Protein AF-A0A2U1QEH2-F1 (afdb_monomer)

Secondary structure (DSSP, 8-state):
--HHHHHHHTHHHHHHHHHHHHHHHHHH--S---HHHHHHHHHHHHHHHHHHHHHHHHHHHHHHHHHTTT-----------SS---TT-----HHHHHHHHHHHHHH--HHHHHHHHHHHHHHHHHHHHHHHHHHHHHHHHHHHHHHHHHHHHHHHHT---HHHHHHHHHHHHHHHHHHHHHHHHHHHHHHHHHHHHHHHHHHHHHTT-

Foldseek 3Di:
DDVVVVCVVCVVVVVVVVVVVVVVVVVVDPDDDDVVVVVVVVCVVVVVVVCVVVVVVCVVVVCCVVPVVDDDDDDDDPDPPDDDPCPPVPPPDPPVLVVLVVVCVVVVDLVSLVVNLVVLVVLLVVLVVLLVVLVVLLVVLVVVLVVLVVVLVVLVVVDDDVVSVVVNVVSVVVSVVSVVSSVVSVVSSVVSVVSSVVSVVSSVVSVVD

Structure (mmCIF, N/CA/C/O backbone):
data_AF-A0A2U1QEH2-F1
#
_entry.id   AF-A0A2U1QEH2-F1
#
loop_
_atom_site.group_PDB
_atom_site.id
_atom_site.type_symbol
_atom_site.label_atom_id
_atom_site.label_alt_id
_atom_site.label_comp_id
_atom_site.label_asym_id
_atom_site.label_entity_id
_atom_site.label_seq_id
_atom_site.pdbx_PDB_ins_code
_atom_site.Cartn_x
_atom_site.Cartn_y
_atom_site.Cartn_z
_atom_site.occupancy
_atom_site.B_iso_or_equiv
_atom_site.auth_seq_id
_atom_site.auth_comp_id
_atom_site.auth_asym_id
_atom_site.auth_atom_id
_atom_site.pdbx_PDB_model_num
ATOM 1 N N . MET A 1 1 ? -21.417 1.129 -3.746 1.00 39.66 1 MET A N 1
ATOM 2 C CA . MET A 1 1 ? -21.457 2.022 -2.565 1.00 39.66 1 MET A CA 1
ATOM 3 C C . MET A 1 1 ? -22.137 1.286 -1.433 1.00 39.66 1 MET A C 1
ATOM 5 O O . MET A 1 1 ? -23.262 0.828 -1.600 1.00 39.66 1 MET A O 1
ATOM 9 N N . ALA A 1 2 ? -21.403 1.047 -0.354 1.00 37.16 2 ALA A N 1
ATOM 10 C CA . ALA A 1 2 ? -21.765 0.061 0.646 1.00 37.16 2 ALA A CA 1
ATOM 11 C C . ALA A 1 2 ? -22.874 0.582 1.571 1.00 37.16 2 ALA A C 1
ATOM 13 O O . ALA A 1 2 ? -22.781 1.670 2.132 1.00 37.16 2 ALA A O 1
ATOM 14 N N . VAL A 1 3 ? -23.922 -0.221 1.770 1.00 45.28 3 VAL A N 1
ATOM 15 C CA . VAL A 1 3 ? -24.996 0.065 2.739 1.00 45.28 3 VAL A CA 1
ATOM 16 C C . VAL A 1 3 ? -24.432 0.193 4.161 1.00 45.28 3 VAL A C 1
ATOM 18 O O . VAL A 1 3 ? -24.996 0.920 4.970 1.00 45.28 3 VAL A O 1
ATOM 21 N N . SER A 1 4 ? -23.274 -0.414 4.448 1.00 46.69 4 SER A N 1
ATOM 22 C CA . SER A 1 4 ? -22.535 -0.217 5.701 1.00 46.69 4 SER A CA 1
ATOM 23 C C . SER A 1 4 ? -22.134 1.239 5.930 1.00 46.69 4 SER A C 1
ATOM 25 O O . SER A 1 4 ? -22.273 1.710 7.050 1.00 46.69 4 SER A O 1
ATOM 27 N N . ASP A 1 5 ? -21.740 1.985 4.895 1.00 44.19 5 ASP A N 1
ATOM 28 C CA . ASP A 1 5 ? -21.415 3.411 5.045 1.00 44.19 5 ASP A CA 1
ATOM 29 C C . ASP A 1 5 ? -22.669 4.242 5.314 1.00 44.19 5 ASP A C 1
ATOM 31 O O . ASP A 1 5 ? -22.632 5.210 6.069 1.00 44.19 5 ASP A O 1
ATOM 35 N N . MET A 1 6 ? -23.810 3.843 4.750 1.00 48.50 6 MET A N 1
ATOM 36 C CA . MET A 1 6 ? -25.078 4.542 4.949 1.00 48.50 6 MET A CA 1
ATOM 37 C C . MET A 1 6 ? -25.690 4.240 6.325 1.00 48.50 6 MET A C 1
ATOM 39 O O . MET A 1 6 ? -26.224 5.139 6.968 1.00 48.50 6 MET A O 1
ATOM 43 N N . VAL A 1 7 ? -25.558 3.004 6.814 1.00 52.53 7 VAL A N 1
ATOM 44 C CA . VAL A 1 7 ? -26.016 2.582 8.148 1.00 52.53 7 VAL A CA 1
ATOM 45 C C . VAL A 1 7 ? -25.110 3.140 9.247 1.00 52.53 7 VAL A C 1
ATOM 47 O O . VAL A 1 7 ? -25.623 3.617 10.254 1.00 52.53 7 VAL A O 1
ATOM 50 N N . VAL A 1 8 ? -23.786 3.171 9.045 1.00 52.12 8 VAL A N 1
ATOM 51 C CA . VAL A 1 8 ? -22.831 3.753 10.007 1.00 52.12 8 VAL A CA 1
ATOM 52 C C . VAL A 1 8 ? -22.967 5.276 10.066 1.00 52.12 8 VAL A C 1
ATOM 54 O O . VAL A 1 8 ? -23.016 5.844 11.155 1.00 52.12 8 VAL A O 1
ATOM 57 N N . ARG A 1 9 ? -23.129 5.952 8.920 1.00 51.97 9 ARG A N 1
ATOM 58 C CA . ARG A 1 9 ? -23.332 7.412 8.875 1.00 51.97 9 ARG A CA 1
ATOM 59 C C . ARG A 1 9 ? -24.687 7.845 9.444 1.00 51.97 9 ARG A C 1
ATOM 61 O O . ARG A 1 9 ? -24.812 8.969 9.920 1.00 51.97 9 ARG A O 1
ATOM 68 N N . ASN A 1 10 ? -25.685 6.961 9.418 1.00 49.69 10 ASN A N 1
ATOM 69 C CA . ASN A 1 10 ? -27.058 7.250 9.838 1.00 49.69 10 ASN A CA 1
ATOM 70 C C . ASN A 1 10 ? -27.465 6.550 11.148 1.00 49.69 10 ASN A C 1
ATOM 72 O O . ASN A 1 10 ? -28.634 6.586 11.533 1.00 49.69 10 ASN A O 1
ATOM 76 N N . LEU A 1 11 ? -26.508 5.940 11.856 1.00 60.81 11 LEU A N 1
ATOM 77 C CA . LEU A 1 11 ? -26.741 5.226 13.113 1.00 60.81 11 LEU A CA 1
ATOM 78 C C . LEU A 1 11 ? -27.316 6.158 14.189 1.00 60.81 11 LEU A C 1
ATOM 80 O O . LEU A 1 11 ? -28.224 5.782 14.925 1.00 60.81 11 LEU A O 1
ATOM 84 N N . MET A 1 12 ? -26.838 7.407 14.222 1.00 61.31 12 MET A N 1
ATOM 85 C CA . MET A 1 12 ? -27.340 8.437 15.133 1.00 61.31 12 MET A CA 1
ATOM 86 C C . MET A 1 12 ? -28.801 8.804 14.831 1.00 61.31 12 MET A C 1
ATOM 88 O O . MET A 1 12 ? -29.607 8.916 15.748 1.00 61.31 12 MET A O 1
ATOM 92 N N . MET A 1 13 ? -29.176 8.916 13.551 1.00 60.91 13 MET A N 1
ATOM 93 C CA . MET A 1 13 ? -30.563 9.188 13.150 1.00 60.91 13 MET A CA 1
ATOM 94 C C . MET A 1 13 ? -31.484 8.007 13.454 1.00 60.91 13 MET A C 1
ATOM 96 O O . MET A 1 13 ? -32.594 8.218 13.932 1.00 60.91 13 MET A O 1
ATOM 100 N N . LEU A 1 14 ? -31.026 6.770 13.241 1.00 63.22 14 LEU A N 1
ATOM 101 C CA . LEU A 1 14 ? -31.768 5.568 13.631 1.00 63.22 14 LEU A CA 1
ATOM 102 C C . LEU A 1 14 ? -32.017 5.527 15.143 1.00 63.22 14 LEU A C 1
ATOM 104 O O . LEU A 1 14 ? -33.148 5.299 15.567 1.00 63.22 14 LEU A O 1
ATOM 108 N N . TYR A 1 15 ? -31.000 5.829 15.954 1.00 62.69 15 TYR A N 1
ATOM 109 C CA . TYR A 1 15 ? -31.145 5.936 17.408 1.00 62.69 15 TYR A CA 1
ATOM 110 C C . TYR A 1 15 ? -32.149 7.022 17.819 1.00 62.69 15 TYR A C 1
ATOM 112 O O . TYR A 1 15 ? -33.014 6.776 18.659 1.00 62.69 15 TYR A O 1
ATOM 120 N N . LEU A 1 16 ? -32.084 8.207 17.205 1.00 61.84 16 LEU A N 1
ATOM 121 C CA . LEU A 1 16 ? -33.007 9.309 17.496 1.00 61.84 16 LEU A CA 1
ATOM 122 C C . LEU A 1 16 ? -34.453 8.986 17.093 1.00 61.84 16 LEU A C 1
ATOM 124 O O . LEU A 1 16 ? -35.377 9.316 17.835 1.00 61.84 16 LEU A O 1
ATOM 128 N N . VAL A 1 17 ? -34.659 8.300 15.966 1.00 65.81 17 VAL A N 1
ATOM 129 C CA . VAL A 1 17 ? -35.985 7.845 15.515 1.00 65.81 17 VAL A CA 1
ATOM 130 C C . VAL A 1 17 ? -36.562 6.804 16.475 1.00 65.81 17 VAL A C 1
ATOM 132 O O . VAL A 1 17 ? -37.730 6.902 16.842 1.00 65.81 17 VAL A O 1
ATOM 135 N N . ILE A 1 18 ? -35.750 5.858 16.954 1.00 67.44 18 ILE A N 1
ATOM 136 C CA . ILE A 1 18 ? -36.174 4.863 17.950 1.00 67.44 18 ILE A CA 1
ATOM 137 C C . ILE A 1 18 ? -36.589 5.550 19.260 1.00 67.44 18 ILE A C 1
ATOM 139 O O . ILE A 1 18 ? -37.661 5.264 19.792 1.00 67.44 18 ILE A O 1
ATOM 143 N N . ILE A 1 19 ? -35.799 6.511 19.749 1.00 65.25 19 ILE A N 1
ATOM 144 C CA . ILE A 1 19 ? -36.122 7.281 20.963 1.00 65.25 19 ILE A CA 1
ATOM 145 C C . ILE A 1 19 ? -37.400 8.112 20.768 1.00 65.25 19 ILE A C 1
ATOM 147 O O . ILE A 1 19 ? -38.235 8.184 21.672 1.00 65.25 19 ILE A O 1
ATOM 151 N N . ALA A 1 20 ? -37.593 8.710 19.589 1.00 64.38 20 ALA A N 1
ATOM 152 C CA . ALA A 1 20 ? -38.800 9.465 19.262 1.00 64.38 20 ALA A CA 1
ATOM 153 C C . ALA A 1 20 ? -40.045 8.567 19.226 1.00 64.38 20 ALA A C 1
ATOM 155 O O . ALA A 1 20 ? -41.072 8.939 19.788 1.00 64.38 20 ALA A O 1
ATOM 156 N N . ILE A 1 21 ? -39.948 7.366 18.649 1.00 65.31 21 ILE A N 1
ATOM 157 C CA . ILE A 1 21 ? -41.040 6.383 18.626 1.00 65.31 21 ILE A CA 1
ATOM 158 C C . ILE A 1 21 ? -41.385 5.930 20.048 1.00 65.31 21 ILE A C 1
ATOM 160 O O . ILE A 1 21 ? -42.560 5.928 20.401 1.00 65.31 21 ILE A O 1
ATOM 164 N N . ILE A 1 22 ? -40.390 5.637 20.894 1.00 66.81 22 ILE A N 1
ATOM 165 C CA . ILE A 1 22 ? -40.603 5.281 22.310 1.00 66.81 22 ILE A CA 1
ATOM 166 C C . ILE A 1 22 ? -41.330 6.413 23.054 1.00 66.81 22 ILE A C 1
ATOM 168 O O . ILE A 1 22 ? -42.260 6.167 23.823 1.00 66.81 22 ILE A O 1
ATOM 172 N N . LYS A 1 23 ? -40.951 7.668 22.794 1.00 61.00 23 LYS A N 1
ATOM 173 C CA . LYS A 1 23 ? -41.543 8.849 23.435 1.00 61.00 23 LYS A CA 1
ATOM 174 C C . LYS A 1 23 ? -42.967 9.136 22.948 1.00 61.00 23 LYS A C 1
ATOM 176 O O . LYS A 1 23 ? -43.822 9.467 23.762 1.00 61.00 23 LYS A O 1
ATOM 181 N N . ILE A 1 24 ? -43.234 8.973 21.651 1.00 60.94 24 ILE A N 1
ATOM 182 C CA . ILE A 1 24 ? -44.570 9.119 21.047 1.00 60.94 24 ILE A CA 1
ATOM 183 C C . ILE A 1 24 ? -45.495 7.996 21.528 1.00 60.94 24 ILE A C 1
ATOM 185 O O . ILE A 1 24 ? -46.638 8.253 21.896 1.00 60.94 24 ILE A O 1
ATOM 189 N N . TYR A 1 25 ? -44.985 6.769 21.619 1.00 54.75 25 TYR A N 1
ATOM 190 C CA . TYR A 1 25 ? -45.716 5.620 22.148 1.00 54.75 25 TYR A CA 1
ATOM 191 C C . TYR A 1 25 ? -46.089 5.811 23.627 1.00 54.75 25 TYR A C 1
ATOM 193 O O . TYR A 1 25 ? -47.223 5.545 24.024 1.00 54.75 25 TYR A O 1
ATOM 201 N N . GLY A 1 26 ? -45.182 6.381 24.428 1.00 58.50 26 GLY A N 1
ATOM 202 C CA . GLY A 1 26 ? -45.474 6.780 25.808 1.00 58.50 26 GLY A CA 1
ATOM 203 C C . GLY A 1 26 ? -46.510 7.905 25.928 1.00 58.50 26 GLY A C 1
ATOM 204 O O . GLY A 1 26 ? -47.180 8.003 26.951 1.00 58.50 26 GLY A O 1
ATOM 205 N N . HIS A 1 27 ? -46.673 8.729 24.888 1.00 53.69 27 HIS A N 1
ATOM 206 C CA . HIS A 1 27 ? -47.586 9.875 24.887 1.00 53.69 27 HIS A CA 1
ATOM 207 C C . HIS A 1 27 ? -48.990 9.548 24.353 1.00 53.69 27 HIS A C 1
ATOM 209 O O . HIS A 1 27 ? -49.959 10.193 24.747 1.00 53.69 27 HIS A O 1
ATOM 215 N N . ILE A 1 28 ? -49.104 8.563 23.454 1.00 55.12 28 ILE A N 1
ATOM 216 C CA . ILE A 1 28 ? -50.382 8.085 22.896 1.00 55.12 28 ILE A CA 1
ATOM 217 C C . ILE A 1 28 ? -51.104 7.164 23.893 1.00 55.12 28 ILE A C 1
ATOM 219 O O . ILE A 1 28 ? -52.332 7.111 23.918 1.00 55.12 28 ILE A O 1
ATOM 223 N N . THR A 1 29 ? -50.358 6.476 24.761 1.00 51.28 29 THR A N 1
ATOM 224 C CA . THR A 1 29 ? -50.898 5.450 25.664 1.00 51.28 29 THR A CA 1
ATOM 225 C C . THR A 1 29 ? -51.003 5.979 27.101 1.00 51.28 29 THR A C 1
ATOM 227 O O . THR A 1 29 ? -50.276 5.553 27.992 1.00 51.28 29 THR A O 1
ATOM 230 N N . CYS A 1 30 ? -51.903 6.936 27.356 1.00 52.44 30 CYS A N 1
ATOM 231 C CA . CYS A 1 30 ? -52.241 7.415 28.710 1.00 52.44 30 CYS A CA 1
ATOM 232 C C . CYS A 1 30 ? -53.023 6.363 29.536 1.00 52.44 30 CYS A C 1
ATOM 234 O O . CYS A 1 30 ? -54.129 6.629 30.006 1.00 52.44 30 CYS A O 1
ATOM 236 N N . GLN A 1 31 ? -52.477 5.157 29.730 1.00 47.69 31 GLN A N 1
ATOM 237 C CA . GLN A 1 31 ? -53.063 4.139 30.608 1.00 47.69 31 GLN A CA 1
ATOM 238 C C . GLN A 1 31 ? -51.982 3.256 31.247 1.00 47.69 31 GLN A C 1
ATOM 240 O O . GLN A 1 31 ? -50.990 2.899 30.618 1.00 47.69 31 GLN A O 1
ATOM 245 N N . THR A 1 32 ? -52.177 2.950 32.531 1.00 50.78 32 THR A N 1
ATOM 246 C CA . THR A 1 32 ? -51.255 2.261 33.449 1.00 50.78 32 THR A CA 1
ATOM 247 C C . THR A 1 32 ? -50.535 1.060 32.826 1.00 50.78 32 THR A C 1
ATOM 249 O O . THR A 1 32 ? -51.174 0.113 32.369 1.00 50.78 32 THR A O 1
ATOM 252 N N . TYR A 1 33 ? -49.199 1.084 32.867 1.00 52.81 33 TYR A N 1
ATOM 253 C CA . TYR A 1 33 ? -48.322 0.024 32.370 1.00 52.81 33 TYR A CA 1
ATOM 254 C C . TYR A 1 33 ? -48.552 -1.296 33.121 1.00 52.81 33 TYR A C 1
ATOM 256 O O . TYR A 1 33 ? -48.055 -1.499 34.226 1.00 52.81 33 TYR A O 1
ATOM 264 N N . SER A 1 34 ? -49.265 -2.229 32.493 1.00 59.31 34 SER A N 1
ATOM 265 C CA . SER A 1 34 ? -49.117 -3.650 32.804 1.00 59.31 34 SER A CA 1
ATOM 266 C C . SER A 1 34 ? -47.747 -4.086 32.283 1.00 59.31 34 SER A C 1
ATOM 268 O O . SER A 1 34 ? -47.480 -3.953 31.091 1.00 59.31 34 SER A O 1
ATOM 270 N N . GLY A 1 35 ? -46.869 -4.601 33.150 1.00 57.97 35 GLY A N 1
ATOM 271 C CA . GLY A 1 35 ? -45.512 -5.044 32.778 1.00 57.97 35 GLY A CA 1
ATOM 272 C C . GLY A 1 35 ? -45.465 -6.045 31.612 1.00 57.97 35 GLY A C 1
ATOM 273 O O . GLY A 1 35 ? -44.436 -6.194 30.958 1.00 57.97 35 GLY A O 1
ATOM 274 N N . LEU A 1 36 ? -46.602 -6.666 31.291 1.00 54.16 36 LEU A N 1
ATOM 275 C CA . LEU A 1 36 ? -46.775 -7.541 30.140 1.00 54.16 36 LEU A CA 1
ATOM 276 C C . LEU A 1 36 ? -46.639 -6.802 28.796 1.00 54.16 36 LEU A C 1
ATOM 278 O O . LEU A 1 36 ? -46.074 -7.356 27.858 1.00 54.16 36 LEU A O 1
ATOM 282 N N . SER A 1 37 ? -47.109 -5.554 28.679 1.00 55.50 37 SER A N 1
ATOM 283 C CA . SER A 1 37 ? -47.032 -4.806 27.414 1.00 55.50 37 SER A CA 1
ATOM 284 C C . SER A 1 37 ? -45.600 -4.383 27.085 1.00 55.50 37 SER A C 1
ATOM 286 O O . SER A 1 37 ? -45.190 -4.454 25.929 1.00 55.50 37 SER A O 1
ATOM 288 N N . VAL A 1 38 ? -44.815 -4.022 28.104 1.00 63.72 38 VAL A N 1
ATOM 289 C CA . VAL A 1 38 ? -43.390 -3.680 27.968 1.00 63.72 38 VAL A CA 1
ATOM 290 C C . VAL A 1 38 ? -42.577 -4.902 27.544 1.00 63.72 38 VAL A C 1
ATOM 292 O O . VAL A 1 38 ? -41.725 -4.791 26.665 1.00 63.72 38 VAL A O 1
ATOM 295 N N . LEU A 1 39 ? -42.884 -6.073 28.112 1.00 62.25 39 LEU A N 1
ATOM 296 C CA . LEU A 1 39 ? -42.269 -7.339 27.717 1.00 62.25 39 LEU A CA 1
ATOM 297 C C . LEU A 1 39 ? -42.608 -7.708 26.272 1.00 62.25 39 LEU A C 1
ATOM 299 O O . LEU A 1 39 ? -41.714 -8.046 25.506 1.00 62.25 39 LEU A O 1
ATOM 303 N N . ILE A 1 40 ? -43.873 -7.601 25.860 1.00 63.78 40 ILE A N 1
ATOM 304 C CA . ILE A 1 40 ? -44.261 -7.910 24.477 1.00 63.78 40 ILE A CA 1
ATOM 305 C C . ILE A 1 40 ? -43.548 -6.962 23.504 1.00 63.78 40 ILE A C 1
ATOM 307 O O . ILE A 1 40 ? -42.998 -7.419 22.504 1.00 63.78 40 ILE A O 1
ATOM 311 N N . LEU A 1 41 ? -43.473 -5.665 23.816 1.00 65.12 41 LEU A N 1
ATOM 312 C CA . LEU A 1 41 ? -42.821 -4.686 22.946 1.00 65.12 41 LEU A CA 1
ATOM 313 C C . LEU A 1 41 ? -41.306 -4.918 22.828 1.00 65.12 41 LEU A C 1
ATOM 315 O O . LEU A 1 41 ? -40.763 -4.846 21.726 1.00 65.12 41 LEU A O 1
ATOM 319 N N . SER A 1 42 ? -40.624 -5.227 23.937 1.00 66.44 42 SER A N 1
ATOM 320 C CA . SER A 1 42 ? -39.182 -5.505 23.923 1.00 66.44 42 SER A CA 1
ATOM 321 C C . SER A 1 42 ? -38.869 -6.804 23.183 1.00 66.44 42 SER A C 1
ATOM 323 O O . SER A 1 42 ? -37.930 -6.851 22.390 1.00 66.44 42 SER A O 1
ATOM 325 N N . THR A 1 43 ? -39.709 -7.827 23.349 1.00 69.62 43 THR A N 1
ATOM 326 C CA . THR A 1 43 ? -39.559 -9.107 22.647 1.00 69.62 43 THR A CA 1
ATOM 327 C C . THR A 1 43 ? -39.803 -8.948 21.146 1.00 69.62 43 THR A C 1
ATOM 329 O O . THR A 1 43 ? -39.062 -9.508 20.342 1.00 69.62 43 THR A O 1
ATOM 332 N N . VAL A 1 44 ? -40.785 -8.133 20.745 1.00 71.69 44 VAL A N 1
ATOM 333 C CA . VAL A 1 44 ? -41.048 -7.818 19.332 1.00 71.69 44 VAL A CA 1
ATOM 334 C C . VAL A 1 44 ? -39.910 -6.996 18.725 1.00 71.69 44 VAL A C 1
ATOM 336 O O . VAL A 1 44 ? -39.507 -7.272 17.600 1.00 71.69 44 VAL A O 1
ATOM 339 N N . ALA A 1 45 ? -39.341 -6.034 19.458 1.00 73.69 45 ALA A N 1
ATOM 340 C CA . ALA A 1 45 ? -38.215 -5.232 18.980 1.00 73.69 45 ALA A CA 1
ATOM 341 C C . ALA A 1 45 ? -36.946 -6.076 18.772 1.00 73.69 45 ALA A C 1
ATOM 343 O O . ALA A 1 45 ? -36.315 -6.002 17.716 1.00 73.69 45 ALA A O 1
ATOM 344 N N . VAL A 1 46 ? -36.606 -6.927 19.744 1.00 74.56 46 VAL A N 1
ATOM 345 C CA . VAL A 1 46 ? -35.471 -7.858 19.636 1.00 74.56 46 VAL A CA 1
ATOM 346 C C . VAL A 1 46 ? -35.733 -8.900 18.547 1.00 74.56 46 VAL A C 1
ATOM 348 O O . VAL A 1 46 ? -34.846 -9.184 17.745 1.00 74.56 46 VAL A O 1
ATOM 351 N N . GLY A 1 47 ? -36.965 -9.405 18.446 1.00 67.62 47 GLY A N 1
ATOM 352 C CA . GLY A 1 47 ? -37.393 -10.309 17.381 1.00 67.62 47 GLY A CA 1
ATOM 353 C C . GLY A 1 47 ? -37.268 -9.683 15.992 1.00 67.62 47 GLY A C 1
ATOM 354 O O . GLY A 1 47 ? -36.756 -10.325 15.084 1.00 67.62 47 GLY A O 1
ATOM 355 N N . ALA A 1 48 ? -37.649 -8.416 15.822 1.00 66.25 48 ALA A N 1
ATOM 356 C CA . ALA A 1 48 ? -37.504 -7.691 14.561 1.00 66.25 48 ALA A CA 1
ATOM 357 C C . ALA A 1 48 ? -36.032 -7.421 14.208 1.00 66.25 48 ALA A C 1
ATOM 359 O O . ALA A 1 48 ? -35.655 -7.561 13.045 1.00 66.25 48 ALA A O 1
ATOM 360 N N . MET A 1 49 ? -35.183 -7.102 15.194 1.00 73.19 49 MET A N 1
ATOM 361 C CA . MET A 1 49 ? -33.733 -6.991 14.988 1.00 73.19 49 MET A CA 1
ATOM 362 C C . MET A 1 49 ? -33.108 -8.328 14.576 1.00 73.19 49 MET A C 1
ATOM 364 O O . MET A 1 49 ? -32.332 -8.368 13.622 1.00 73.19 49 MET A O 1
ATOM 368 N N . LEU A 1 50 ? -33.476 -9.426 15.242 1.00 68.94 50 LEU A N 1
ATOM 369 C CA . LEU A 1 50 ? -32.999 -10.771 14.914 1.00 68.94 50 LEU A CA 1
ATOM 370 C C . LEU A 1 50 ? -33.506 -11.238 13.549 1.00 68.94 50 LEU A C 1
ATOM 372 O O . LEU A 1 50 ? -32.730 -11.788 12.776 1.00 68.94 50 LEU A O 1
ATOM 376 N N . LEU A 1 51 ? -34.771 -10.982 13.209 1.00 64.12 51 LEU A N 1
ATOM 377 C CA . LEU A 1 51 ? -35.327 -11.291 11.891 1.00 64.12 51 LEU A CA 1
ATOM 378 C C . LEU A 1 51 ? -34.681 -10.446 10.798 1.00 64.12 51 LEU A C 1
ATOM 380 O O . LEU A 1 51 ? -34.376 -10.982 9.740 1.00 64.12 51 LEU A O 1
ATOM 384 N N . GLY A 1 52 ? -34.412 -9.162 11.041 1.00 66.06 52 GLY A N 1
ATOM 385 C CA . GLY A 1 52 ? -33.656 -8.318 10.116 1.00 66.06 52 GLY A CA 1
ATOM 386 C C . GLY A 1 52 ? -32.241 -8.851 9.888 1.00 66.06 52 GLY A C 1
ATOM 387 O O . GLY A 1 52 ? -31.810 -8.982 8.744 1.00 66.06 52 GLY A O 1
ATOM 388 N N . ALA A 1 53 ? -31.552 -9.246 10.962 1.00 64.75 53 ALA A N 1
ATOM 389 C CA . ALA A 1 53 ? -30.216 -9.830 10.899 1.00 64.75 53 ALA A CA 1
ATOM 390 C C . ALA A 1 53 ? -30.199 -11.204 10.206 1.00 64.75 53 ALA A C 1
ATOM 392 O O . ALA A 1 53 ? -29.324 -11.454 9.384 1.00 64.75 53 ALA A O 1
ATOM 393 N N . LEU A 1 54 ? -31.177 -12.075 10.476 1.00 58.75 54 LEU A N 1
ATOM 394 C CA . LEU A 1 54 ? -31.294 -13.401 9.859 1.00 58.75 54 LEU A CA 1
ATOM 395 C C . LEU A 1 54 ? -31.741 -13.317 8.402 1.00 58.75 54 LEU A C 1
ATOM 397 O O . LEU A 1 54 ? -31.181 -14.008 7.560 1.00 58.75 54 LEU A O 1
ATOM 401 N N . THR A 1 55 ? -32.695 -12.445 8.074 1.00 63.38 55 THR A N 1
ATOM 402 C CA . THR A 1 55 ? -33.100 -12.195 6.681 1.00 63.38 55 THR A CA 1
ATOM 403 C C . THR A 1 55 ? -31.921 -11.635 5.891 1.00 63.38 55 THR A C 1
ATOM 405 O O . THR A 1 55 ? -31.737 -11.989 4.733 1.00 63.38 55 THR A O 1
ATOM 408 N N . TRP A 1 56 ? -31.065 -10.828 6.522 1.00 54.16 56 TRP A N 1
ATOM 409 C CA . TRP A 1 56 ? -29.820 -10.335 5.937 1.00 54.16 56 TRP A CA 1
ATOM 410 C C . TRP A 1 56 ? -28.732 -11.416 5.811 1.00 54.16 56 TRP A C 1
ATOM 412 O O . TRP A 1 56 ? -28.095 -11.498 4.762 1.00 54.16 56 TRP A O 1
ATOM 422 N N . ASP A 1 57 ? -28.537 -12.280 6.814 1.00 52.81 57 ASP A N 1
ATOM 423 C CA . ASP A 1 57 ? -27.549 -13.374 6.764 1.00 52.81 57 ASP A CA 1
ATOM 424 C C . ASP A 1 57 ? -27.958 -14.469 5.763 1.00 52.81 57 ASP A C 1
ATOM 426 O O . ASP A 1 57 ? -27.126 -14.974 5.006 1.00 52.81 57 ASP A O 1
ATOM 430 N N . VAL A 1 58 ? -29.258 -14.771 5.676 1.00 55.38 58 VAL A N 1
ATOM 431 C CA . VAL A 1 58 ? -29.844 -15.683 4.682 1.00 55.38 58 VAL A CA 1
ATOM 432 C C . VAL A 1 58 ? -29.885 -15.040 3.297 1.00 55.38 58 VAL A C 1
ATOM 434 O O . VAL A 1 58 ? -29.612 -15.732 2.326 1.00 55.38 58 VAL A O 1
ATOM 437 N N . SER A 1 59 ? -30.137 -13.733 3.171 1.00 48.97 59 SER A N 1
ATOM 438 C CA . SER A 1 59 ? -30.032 -13.021 1.886 1.00 48.97 59 SER A CA 1
ATOM 439 C C . SER A 1 59 ? -28.585 -12.988 1.385 1.00 48.97 59 SER A C 1
ATOM 441 O O . SER A 1 59 ? -28.335 -13.226 0.208 1.00 48.97 59 SER A O 1
ATOM 443 N N . ARG A 1 60 ? -27.599 -12.829 2.280 1.00 50.19 60 ARG A N 1
ATOM 444 C CA . ARG A 1 60 ? -26.167 -12.902 1.951 1.00 50.19 60 ARG A CA 1
ATOM 445 C C . ARG A 1 60 ? -25.732 -14.311 1.546 1.00 50.19 60 ARG A C 1
ATOM 447 O O . ARG A 1 60 ? -24.987 -14.448 0.575 1.00 50.19 60 ARG A O 1
ATOM 454 N N . LYS A 1 61 ? -26.193 -15.351 2.251 1.00 45.41 61 LYS A N 1
ATOM 455 C CA . LYS A 1 61 ? -25.900 -16.758 1.923 1.00 45.41 61 LYS A CA 1
ATOM 456 C C . LYS A 1 61 ? -26.646 -17.219 0.665 1.00 45.41 61 LYS A C 1
ATOM 458 O O . LYS A 1 61 ? -26.024 -17.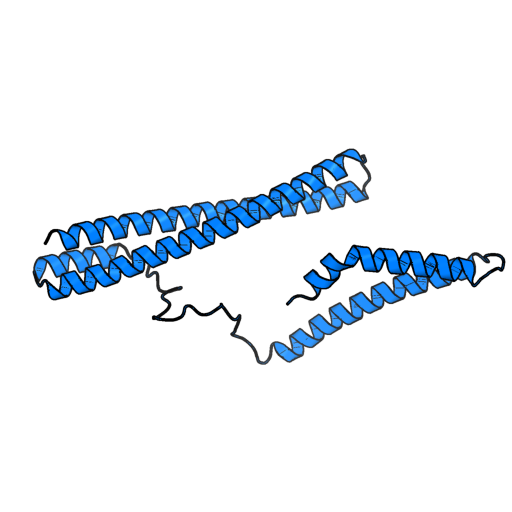748 -0.244 1.00 45.41 61 LYS A O 1
ATOM 463 N N . GLY A 1 62 ? -27.931 -16.905 0.527 1.00 47.50 62 GLY A N 1
ATOM 464 C CA . GLY A 1 62 ? -28.736 -17.158 -0.674 1.00 47.50 62 GLY A CA 1
ATOM 465 C C . GLY A 1 62 ? -28.194 -16.454 -1.919 1.00 47.50 62 GLY A C 1
ATOM 466 O O . GLY A 1 62 ? -28.087 -17.075 -2.974 1.00 47.50 62 GLY A O 1
ATOM 467 N N . ALA A 1 63 ? -27.745 -15.202 -1.780 1.00 42.88 63 ALA A N 1
ATOM 468 C CA . ALA A 1 63 ? -27.058 -14.493 -2.852 1.00 42.88 63 ALA A CA 1
ATOM 469 C C . ALA A 1 63 ? -25.729 -15.167 -3.212 1.00 42.88 63 ALA A C 1
ATOM 471 O O . ALA A 1 63 ? -25.439 -15.281 -4.391 1.00 42.88 63 ALA A O 1
ATOM 472 N N . THR A 1 64 ? -24.960 -15.705 -2.256 1.00 43.25 64 THR A N 1
ATOM 473 C CA . THR A 1 64 ? -23.691 -16.390 -2.574 1.00 43.25 64 THR A CA 1
ATOM 474 C C . THR A 1 64 ? -23.861 -17.758 -3.229 1.00 43.25 64 THR A C 1
ATOM 476 O O . THR A 1 64 ? -22.970 -18.151 -3.973 1.00 43.25 64 THR A O 1
ATOM 479 N N . TYR A 1 65 ? -24.965 -18.482 -3.027 1.00 41.50 65 TYR A N 1
ATOM 480 C CA . TYR A 1 65 ? -25.197 -19.740 -3.758 1.00 41.50 65 TYR A CA 1
ATOM 481 C C . TYR A 1 65 ? -25.722 -19.507 -5.179 1.00 41.50 65 TYR A C 1
ATOM 483 O O . TYR A 1 65 ? -25.448 -20.313 -6.063 1.00 41.50 65 TYR A O 1
ATOM 491 N N . VAL A 1 66 ? -26.434 -18.401 -5.412 1.00 41.91 66 VAL A N 1
ATOM 492 C CA . VAL A 1 66 ? -26.980 -18.065 -6.736 1.00 41.91 66 VAL A CA 1
ATOM 493 C C . VAL A 1 66 ? -25.988 -17.248 -7.582 1.00 41.91 66 VAL A C 1
ATOM 495 O O . VAL A 1 66 ? -25.991 -17.398 -8.799 1.00 41.91 66 VAL A O 1
ATOM 498 N N . THR A 1 67 ? -25.073 -16.466 -6.986 1.00 41.25 67 THR A N 1
ATOM 499 C CA . THR A 1 67 ? -24.071 -15.680 -7.744 1.00 41.25 67 THR A CA 1
ATOM 500 C C . THR A 1 67 ? -22.672 -16.300 -7.828 1.00 41.25 67 THR A C 1
ATOM 502 O O . THR A 1 67 ? -21.926 -15.954 -8.742 1.00 41.25 67 THR A O 1
ATOM 505 N N . ARG A 1 68 ? -22.305 -17.294 -6.995 1.00 36.72 68 ARG A N 1
ATOM 506 C CA . ARG A 1 68 ? -21.040 -18.057 -7.184 1.00 36.72 68 ARG A CA 1
ATOM 507 C C . ARG A 1 68 ? -21.060 -19.008 -8.386 1.00 36.72 68 ARG A C 1
ATOM 509 O O . ARG A 1 68 ? -20.104 -19.753 -8.579 1.00 36.72 68 ARG A O 1
ATOM 516 N N . GLY A 1 69 ? -22.128 -18.994 -9.181 1.00 36.59 69 GLY A N 1
ATOM 517 C CA . GLY A 1 69 ? -22.170 -19.663 -10.475 1.00 36.59 69 GLY A CA 1
ATOM 518 C C . GLY A 1 69 ? -21.619 -18.835 -11.640 1.00 36.59 69 GLY A C 1
ATOM 519 O O . GLY A 1 69 ? -21.331 -19.440 -12.668 1.00 36.59 69 GLY A O 1
ATOM 520 N N . SER A 1 70 ? -21.470 -17.502 -11.526 1.00 41.78 70 SER A N 1
ATOM 521 C CA . SER A 1 70 ? -21.300 -16.694 -12.750 1.00 41.78 70 SER A CA 1
ATOM 522 C C . SER A 1 70 ? -20.449 -15.421 -12.740 1.00 41.78 70 SER A C 1
ATOM 524 O O . SER A 1 70 ? -20.212 -14.935 -13.840 1.00 41.78 70 SER A O 1
ATOM 526 N N . GLU A 1 71 ? -19.941 -14.878 -11.632 1.00 38.53 71 GLU A N 1
ATOM 527 C CA . GLU A 1 71 ? -19.180 -13.609 -11.699 1.00 38.53 71 GLU A CA 1
ATOM 528 C C . GLU A 1 71 ? -17.896 -13.651 -10.862 1.00 38.53 71 GLU A C 1
ATOM 530 O O . GLU A 1 71 ? -17.827 -13.168 -9.732 1.00 38.53 71 GLU A O 1
ATOM 535 N N . ASP A 1 72 ? -16.875 -14.266 -11.458 1.00 43.41 72 ASP A N 1
ATOM 536 C CA . ASP A 1 72 ? -15.482 -13.856 -11.281 1.00 43.41 72 ASP A CA 1
ATOM 537 C C . ASP A 1 72 ? -15.218 -12.676 -12.242 1.00 43.41 72 ASP A C 1
ATOM 539 O O . ASP A 1 72 ? -15.812 -12.616 -13.319 1.00 43.41 72 ASP A O 1
ATOM 543 N N . ASP A 1 73 ? -14.343 -11.752 -11.847 1.00 48.09 73 ASP A N 1
ATOM 544 C CA . ASP A 1 73 ? -13.927 -10.539 -12.574 1.00 48.09 73 ASP A CA 1
ATOM 545 C C . ASP A 1 73 ? -14.946 -9.394 -12.765 1.00 48.09 73 ASP A C 1
ATOM 547 O O . ASP A 1 73 ? -15.704 -9.342 -13.734 1.00 48.09 73 ASP A O 1
ATOM 551 N N . LYS A 1 74 ? -14.817 -8.362 -11.913 1.00 42.53 74 LYS A N 1
ATOM 552 C CA . LYS A 1 74 ? -14.551 -6.948 -12.288 1.00 42.53 74 LYS A CA 1
ATOM 553 C C . LYS A 1 74 ? -14.831 -6.018 -11.106 1.00 42.53 74 LYS A C 1
ATOM 555 O O . LYS A 1 74 ? -15.938 -5.521 -10.923 1.00 42.53 74 LYS A O 1
ATOM 560 N N . VAL A 1 75 ? -13.790 -5.724 -10.329 1.00 46.78 75 VAL A N 1
ATOM 561 C CA . VAL A 1 75 ? -13.763 -4.497 -9.524 1.00 46.78 75 VAL A CA 1
ATOM 562 C C . VAL A 1 75 ? -13.224 -3.399 -10.432 1.00 46.78 75 VAL A C 1
ATOM 564 O O . VAL A 1 75 ? -12.066 -3.428 -10.844 1.00 46.78 75 VAL A O 1
ATOM 567 N N . GLU A 1 76 ? -14.109 -2.474 -10.793 1.00 40.94 76 GLU A N 1
ATOM 568 C CA . GLU A 1 76 ? -13.813 -1.263 -11.548 1.00 40.94 76 GLU A CA 1
ATOM 569 C C . GLU A 1 76 ? -12.746 -0.432 -10.826 1.00 40.94 76 GLU A C 1
ATOM 571 O O . GLU A 1 76 ? -13.013 0.265 -9.849 1.00 40.94 76 GLU A O 1
ATOM 576 N N . HIS A 1 77 ? -11.515 -0.524 -11.325 1.00 41.47 77 HIS A N 1
ATOM 577 C CA . HIS A 1 77 ? -10.457 0.432 -11.051 1.00 41.47 77 HIS A CA 1
ATOM 578 C C . HIS A 1 77 ? -10.625 1.593 -12.032 1.00 41.47 77 HIS A C 1
ATOM 580 O O . HIS A 1 77 ? -10.594 1.398 -13.251 1.00 41.47 77 HIS A O 1
ATOM 586 N N . GLU A 1 78 ? -10.818 2.797 -11.500 1.00 39.75 78 GLU A N 1
ATOM 587 C CA . GLU A 1 78 ? -10.914 4.029 -12.273 1.00 39.75 78 GLU A CA 1
ATOM 588 C C . GLU A 1 78 ? -9.690 4.187 -13.193 1.00 39.75 78 GLU A C 1
ATOM 590 O O . GLU A 1 78 ? -8.547 4.378 -12.784 1.00 39.75 78 GLU A O 1
ATOM 595 N N . MET A 1 79 ? -10.002 4.014 -14.470 1.00 37.97 79 MET A N 1
ATOM 596 C CA . MET A 1 79 ? -9.276 4.238 -15.711 1.00 37.97 79 MET A CA 1
ATOM 597 C C . MET A 1 79 ? -8.005 5.103 -15.623 1.00 37.97 79 MET A C 1
ATOM 599 O O . MET A 1 79 ? -8.046 6.332 -15.719 1.00 37.97 79 MET A O 1
ATOM 603 N N . CYS A 1 80 ? -6.844 4.443 -15.679 1.00 45.09 80 CYS A N 1
ATOM 604 C CA . CYS A 1 80 ? -5.649 5.020 -16.292 1.00 45.09 80 CYS A CA 1
ATOM 605 C C . CYS A 1 80 ? -5.941 5.291 -17.781 1.00 45.09 80 CYS A C 1
ATOM 607 O O . CYS A 1 80 ? -5.835 4.408 -18.634 1.00 45.09 80 CYS A O 1
ATOM 609 N N . ARG A 1 81 ? -6.343 6.522 -18.110 1.00 35.59 81 ARG A N 1
ATOM 610 C CA . ARG A 1 81 ? -6.470 6.986 -19.495 1.00 35.59 81 ARG A CA 1
ATOM 611 C C . ARG A 1 81 ? -5.083 7.105 -20.133 1.00 35.59 81 ARG A C 1
ATOM 613 O O . ARG A 1 81 ? -4.413 8.119 -19.982 1.00 35.59 81 ARG A O 1
ATOM 620 N N . GLY A 1 82 ? -4.711 6.090 -20.909 1.00 36.84 82 GLY A N 1
ATOM 621 C CA . GLY A 1 82 ? -3.722 6.218 -21.982 1.00 36.84 82 GLY A CA 1
ATOM 622 C C . GLY A 1 82 ? -2.410 5.475 -21.750 1.00 36.84 82 GLY A C 1
ATOM 623 O O . GLY A 1 82 ? -1.405 6.074 -21.388 1.00 36.84 82 GLY A O 1
ATOM 624 N N . GLY A 1 83 ? -2.408 4.180 -22.068 1.00 36.47 83 GLY A N 1
ATOM 625 C CA . GLY A 1 83 ? -1.197 3.372 -22.216 1.00 36.47 83 GLY A CA 1
ATOM 626 C C . GLY A 1 83 ? -1.210 2.137 -21.325 1.00 36.47 83 GLY A C 1
ATOM 627 O O . GLY A 1 83 ? -1.515 2.237 -20.145 1.00 36.47 83 GLY A O 1
ATOM 628 N N . ILE A 1 84 ? -0.900 0.989 -21.940 1.00 42.84 84 ILE A N 1
ATOM 629 C CA . ILE A 1 84 ? -0.744 -0.357 -21.361 1.00 42.84 84 ILE A CA 1
ATOM 630 C C . ILE A 1 84 ? -0.422 -0.270 -19.860 1.00 42.84 84 ILE A C 1
ATOM 632 O O . ILE A 1 84 ? 0.667 0.161 -19.486 1.00 42.84 84 ILE A O 1
ATOM 636 N N . CYS A 1 85 ? -1.378 -0.617 -19.000 1.00 45.66 85 CYS A N 1
ATOM 637 C CA . CYS A 1 85 ? -1.182 -0.606 -17.557 1.00 45.66 85 CYS A CA 1
ATOM 638 C C . CYS A 1 85 ? -0.330 -1.822 -17.167 1.00 45.66 85 CYS A C 1
ATOM 640 O O . CYS A 1 85 ? -0.817 -2.947 -17.121 1.00 45.66 85 CYS A O 1
ATOM 642 N N . TRP A 1 86 ? 0.957 -1.602 -16.890 1.00 49.66 86 TRP A N 1
ATOM 643 C CA . TRP A 1 86 ? 1.891 -2.636 -16.418 1.00 49.66 86 TRP A CA 1
ATOM 644 C C . TRP A 1 86 ? 1.756 -2.898 -14.901 1.00 49.66 86 TRP A C 1
ATOM 646 O O . TRP A 1 86 ? 2.710 -3.358 -14.275 1.00 49.66 86 TRP A O 1
ATOM 656 N N . HIS A 1 87 ? 0.588 -2.629 -14.294 1.00 39.94 87 HIS A N 1
ATOM 657 C CA . HIS A 1 87 ? 0.280 -3.038 -12.917 1.00 39.94 87 HIS A CA 1
ATOM 658 C C . HIS A 1 87 ? 0.154 -4.569 -12.894 1.00 39.94 87 HIS A C 1
ATOM 660 O O . HIS A 1 87 ? -0.905 -5.123 -13.164 1.00 39.94 87 HIS A O 1
ATOM 666 N N . GLY A 1 88 ? 1.273 -5.259 -12.671 1.00 41.72 88 GLY A N 1
ATOM 667 C CA . GLY A 1 88 ? 1.338 -6.726 -12.640 1.00 41.72 88 GLY A CA 1
ATOM 668 C C . GLY A 1 88 ? 2.482 -7.342 -13.445 1.00 41.72 88 GLY A C 1
ATOM 669 O O . GLY A 1 88 ? 2.788 -8.514 -13.253 1.00 41.72 88 GLY A O 1
ATOM 670 N N . VAL A 1 89 ? 3.179 -6.564 -14.281 1.00 42.12 89 VAL A N 1
ATOM 671 C CA . VAL A 1 89 ? 4.334 -7.044 -15.066 1.00 42.12 89 VAL A CA 1
ATOM 672 C C . VAL A 1 89 ? 5.639 -6.458 -14.511 1.00 42.12 89 VAL A C 1
ATOM 674 O O . VAL A 1 89 ? 6.556 -6.091 -15.236 1.00 42.12 89 VAL A O 1
ATOM 677 N N . ALA A 1 90 ? 5.758 -6.373 -13.186 1.00 40.88 90 ALA A N 1
ATOM 678 C CA . ALA A 1 90 ? 7.060 -6.213 -12.546 1.00 40.88 90 ALA A CA 1
ATOM 679 C C . ALA A 1 90 ? 7.743 -7.589 -12.538 1.00 40.88 90 ALA A C 1
ATOM 681 O O . ALA A 1 90 ? 7.751 -8.299 -11.528 1.00 40.88 90 ALA A O 1
ATOM 682 N N . VAL A 1 91 ? 8.259 -8.007 -13.699 1.00 41.41 91 VAL A N 1
ATOM 683 C CA . VAL A 1 91 ? 9.058 -9.229 -13.810 1.00 41.41 91 VAL A CA 1
ATOM 684 C C . VAL A 1 91 ? 10.284 -9.057 -12.921 1.00 41.41 91 VAL A C 1
ATOM 686 O O . VAL A 1 91 ? 11.170 -8.239 -13.151 1.00 41.41 91 VAL A O 1
ATOM 689 N N . LYS A 1 92 ? 10.304 -9.848 -11.854 1.00 45.72 92 LYS A N 1
ATOM 690 C CA . LYS A 1 92 ? 11.398 -9.971 -10.904 1.00 45.72 92 LYS A CA 1
ATOM 691 C C . LYS A 1 92 ? 12.579 -10.675 -11.576 1.00 45.72 92 LYS A C 1
ATOM 693 O O . LYS A 1 92 ? 12.792 -11.859 -11.346 1.00 45.72 92 LYS A O 1
ATOM 698 N N . SER A 1 93 ? 13.392 -9.957 -12.343 1.00 50.62 93 SER A N 1
ATOM 699 C CA . SER A 1 93 ? 14.786 -10.369 -12.527 1.00 50.62 93 SER A CA 1
ATOM 700 C C . SER A 1 93 ? 15.691 -9.204 -12.907 1.00 50.62 93 SER A C 1
ATOM 702 O O . SER A 1 93 ? 15.990 -8.974 -14.071 1.00 50.62 93 SER A O 1
ATOM 704 N N . SER A 1 94 ? 16.277 -8.568 -11.893 1.00 53.59 94 SER A N 1
ATOM 705 C CA . SER A 1 94 ? 17.473 -7.720 -12.031 1.00 53.59 94 SER A CA 1
ATOM 706 C C . SER A 1 94 ? 18.588 -8.387 -12.863 1.00 53.59 94 SER A C 1
ATOM 708 O O . SER A 1 94 ? 19.364 -7.715 -13.538 1.00 53.59 94 SER A O 1
ATOM 710 N N . VAL A 1 95 ? 18.636 -9.725 -12.882 1.00 53.50 95 VAL A N 1
ATOM 711 C CA . VAL A 1 95 ? 19.575 -10.524 -13.685 1.00 53.50 95 VAL A CA 1
ATOM 712 C C . VAL A 1 95 ? 19.303 -10.433 -15.193 1.00 53.50 95 VAL A C 1
ATOM 714 O O . VAL A 1 95 ? 20.259 -10.402 -15.965 1.00 53.50 95 VAL A O 1
ATOM 717 N N . SER A 1 96 ? 18.044 -10.378 -15.645 1.00 61.28 96 SER A N 1
ATOM 718 C CA . SER A 1 96 ? 17.744 -10.243 -17.082 1.00 61.28 96 SER A CA 1
ATOM 719 C C . SER A 1 96 ? 18.037 -8.830 -17.585 1.00 61.28 96 SER A C 1
ATOM 721 O O . SER A 1 96 ? 18.495 -8.658 -18.707 1.00 61.28 96 SER A O 1
ATOM 723 N N . GLU A 1 97 ? 17.863 -7.823 -16.735 1.00 68.31 97 GLU A N 1
ATOM 724 C CA . GLU A 1 97 ? 18.069 -6.412 -17.077 1.00 68.31 97 GLU A CA 1
ATOM 725 C C . GLU A 1 97 ? 19.548 -6.056 -17.243 1.00 68.31 97 GLU A C 1
ATOM 727 O O . GLU A 1 97 ? 19.926 -5.376 -18.197 1.00 68.31 97 GLU A O 1
ATOM 732 N N . LEU A 1 98 ? 20.404 -6.568 -16.350 1.00 70.75 98 LEU A N 1
ATOM 733 C CA . LEU A 1 98 ? 21.857 -6.427 -16.474 1.00 70.75 98 LEU A CA 1
ATOM 734 C C . LEU A 1 98 ? 22.384 -7.124 -17.735 1.00 70.75 98 LEU A C 1
ATOM 736 O O . LEU A 1 98 ? 23.317 -6.629 -18.364 1.00 70.75 98 LEU A O 1
ATOM 740 N N . ARG A 1 99 ? 21.760 -8.237 -18.141 1.00 74.44 99 ARG A N 1
ATOM 741 C CA . ARG A 1 99 ? 22.076 -8.913 -19.407 1.00 74.44 99 ARG A CA 1
ATOM 742 C C . ARG A 1 99 ? 21.652 -8.079 -20.614 1.00 74.44 99 ARG A C 1
ATOM 744 O O . ARG A 1 99 ? 22.434 -7.963 -21.548 1.00 74.44 99 ARG A O 1
ATOM 751 N N . CYS A 1 100 ? 20.473 -7.457 -20.585 1.00 74.19 100 CYS A N 1
ATOM 752 C CA . CYS A 1 100 ? 20.034 -6.549 -21.650 1.00 74.19 100 CYS A CA 1
ATOM 753 C C . CYS A 1 100 ? 20.983 -5.354 -21.819 1.00 74.19 100 CYS A C 1
ATOM 755 O O . CYS A 1 100 ? 21.302 -4.997 -22.948 1.00 74.19 100 CYS A O 1
ATOM 757 N N . LEU A 1 101 ? 21.477 -4.780 -20.717 1.00 75.88 101 LEU A N 1
ATOM 758 C CA . LEU A 1 101 ? 22.495 -3.723 -20.748 1.00 75.88 101 LEU A CA 1
ATOM 759 C C . LEU A 1 101 ? 23.817 -4.200 -21.349 1.00 75.88 101 LEU A C 1
ATOM 761 O O . LEU A 1 101 ? 24.366 -3.513 -22.198 1.00 75.88 101 LEU A O 1
ATOM 765 N N . ALA A 1 102 ? 24.312 -5.370 -20.938 1.00 80.25 102 ALA A N 1
ATOM 766 C CA . ALA A 1 102 ? 25.556 -5.922 -21.474 1.00 80.25 102 ALA A CA 1
ATOM 767 C C . ALA A 1 102 ? 25.459 -6.215 -22.980 1.00 80.25 102 ALA A C 1
ATOM 769 O O . ALA A 1 102 ? 26.415 -5.996 -23.714 1.00 80.25 102 ALA A O 1
ATOM 770 N N . ILE A 1 103 ? 24.299 -6.683 -23.449 1.00 76.50 103 ILE A N 1
ATOM 771 C CA . ILE A 1 103 ? 24.047 -6.908 -24.876 1.00 76.50 103 ILE A CA 1
ATOM 772 C C . ILE A 1 103 ? 23.956 -5.573 -25.625 1.00 76.50 103 ILE A C 1
ATOM 774 O O . ILE A 1 103 ? 24.515 -5.453 -26.708 1.00 76.50 103 ILE A O 1
ATOM 778 N N . ALA A 1 104 ? 23.291 -4.562 -25.060 1.00 77.25 104 ALA A N 1
ATOM 779 C CA . ALA A 1 104 ? 23.220 -3.240 -25.681 1.00 77.25 104 ALA A CA 1
ATOM 780 C C . ALA A 1 104 ? 24.605 -2.590 -25.820 1.00 77.25 104 ALA A C 1
ATOM 782 O O . ALA A 1 104 ? 24.915 -2.079 -26.891 1.00 77.25 104 ALA A O 1
ATOM 783 N N . ASP A 1 105 ? 25.445 -2.698 -24.787 1.00 79.06 105 ASP A N 1
ATOM 784 C CA . ASP A 1 105 ? 26.835 -2.222 -24.789 1.00 79.06 105 ASP A CA 1
ATOM 785 C C . ASP A 1 105 ? 27.690 -2.952 -25.843 1.00 79.06 105 ASP A C 1
ATOM 787 O O . ASP A 1 105 ? 28.469 -2.331 -26.559 1.00 79.06 105 ASP A O 1
ATOM 791 N N . GLN A 1 106 ? 27.482 -4.265 -26.018 1.00 80.56 106 GLN A N 1
ATOM 792 C CA . GLN A 1 106 ? 28.143 -5.046 -27.074 1.00 80.56 106 GLN A CA 1
ATOM 793 C C . GLN A 1 106 ? 27.682 -4.674 -28.489 1.00 80.56 106 GLN A C 1
ATOM 795 O O . GLN A 1 106 ? 28.479 -4.739 -29.423 1.00 80.56 106 GLN A O 1
ATOM 800 N N . ILE A 1 107 ? 26.403 -4.334 -28.670 1.00 82.56 107 ILE A N 1
ATOM 801 C CA . ILE A 1 107 ? 25.856 -3.948 -29.978 1.00 82.56 107 ILE A CA 1
ATOM 802 C C . ILE A 1 107 ? 26.279 -2.515 -30.338 1.00 82.56 107 ILE A C 1
ATOM 804 O O . ILE A 1 107 ? 26.556 -2.244 -31.505 1.00 82.56 107 ILE A O 1
ATOM 808 N N . GLY A 1 108 ? 26.304 -1.596 -29.366 1.00 77.75 108 GLY A N 1
ATOM 809 C CA . GLY A 1 108 ? 26.631 -0.182 -29.583 1.00 77.75 108 GLY A CA 1
ATOM 810 C C . GLY A 1 108 ? 25.614 0.579 -30.450 1.00 77.75 108 GLY A C 1
ATOM 811 O O . GLY A 1 108 ? 25.939 1.625 -31.011 1.00 77.75 108 GLY A O 1
ATOM 812 N N . ASP A 1 109 ? 24.389 0.059 -30.611 1.00 84.25 109 ASP A N 1
ATOM 813 C CA . ASP A 1 109 ? 23.333 0.709 -31.397 1.00 84.25 109 ASP A CA 1
ATOM 814 C C . ASP A 1 109 ? 22.499 1.651 -30.519 1.00 84.25 109 ASP A C 1
ATOM 816 O O . ASP A 1 109 ? 21.689 1.234 -29.683 1.00 84.25 109 ASP A O 1
ATOM 820 N N . ARG A 1 110 ? 22.616 2.948 -30.810 1.00 83.19 110 ARG A N 1
ATOM 821 C CA . ARG A 1 110 ? 21.871 4.037 -30.167 1.00 83.19 110 ARG A CA 1
ATOM 822 C C . ARG A 1 110 ? 20.349 3.848 -30.193 1.00 83.19 110 ARG A C 1
ATOM 824 O O . ARG A 1 110 ? 19.631 4.399 -29.355 1.00 83.19 110 ARG A O 1
ATOM 831 N N . ARG A 1 111 ? 19.802 3.111 -31.166 1.00 84.06 111 ARG A N 1
ATOM 832 C CA . ARG A 1 111 ? 18.364 2.796 -31.219 1.00 84.06 111 ARG A CA 1
ATOM 833 C C . ARG A 1 111 ? 17.964 1.845 -30.095 1.00 84.06 111 ARG A C 1
ATOM 835 O O . ARG A 1 111 ? 16.906 2.044 -29.501 1.00 84.06 111 ARG A O 1
ATOM 842 N N . VAL A 1 112 ? 18.801 0.855 -29.788 1.00 83.50 112 VAL A N 1
ATOM 843 C CA . VAL A 1 112 ? 18.568 -0.116 -28.709 1.00 83.50 112 VAL A CA 1
ATOM 844 C C . VAL A 1 112 ? 18.650 0.580 -27.353 1.00 83.50 112 VAL A C 1
ATOM 846 O O . VAL A 1 112 ? 17.765 0.396 -26.519 1.00 83.50 112 VAL A O 1
ATOM 849 N N . GLU A 1 113 ? 19.636 1.455 -27.162 1.00 83.19 113 GLU A N 1
ATOM 850 C CA . GLU A 1 113 ? 19.782 2.250 -25.936 1.00 83.19 113 GLU A CA 1
ATOM 851 C C . GLU A 1 113 ? 18.565 3.138 -25.670 1.00 83.19 113 GLU A C 1
ATOM 853 O O . GLU A 1 113 ? 18.056 3.158 -24.551 1.00 83.19 113 GLU A O 1
ATOM 858 N N . LYS A 1 114 ? 18.031 3.807 -26.702 1.00 85.88 114 LYS A N 1
ATOM 859 C CA . LYS A 1 114 ? 16.798 4.603 -26.585 1.00 85.88 114 LYS A CA 1
ATOM 860 C C . LYS A 1 114 ? 15.590 3.757 -26.195 1.00 85.88 114 LYS A C 1
ATOM 862 O O . LYS A 1 114 ? 14.781 4.188 -25.376 1.00 85.88 114 LYS A O 1
ATOM 867 N N . VAL A 1 115 ? 15.446 2.565 -26.776 1.00 86.25 115 VAL A N 1
ATOM 868 C CA . VAL A 1 115 ? 14.353 1.648 -26.417 1.00 86.25 115 VAL A CA 1
ATOM 869 C C . VAL A 1 115 ? 14.489 1.217 -24.956 1.00 86.25 115 VAL A C 1
ATOM 871 O O . VAL A 1 115 ? 13.513 1.299 -24.210 1.00 86.25 115 VAL A O 1
ATOM 874 N N . LEU A 1 116 ? 15.693 0.836 -24.521 1.00 86.00 116 LEU A N 1
ATOM 875 C CA . LEU A 1 116 ? 15.963 0.472 -23.129 1.00 86.00 116 LEU A CA 1
ATOM 876 C C . LEU A 1 116 ? 15.730 1.640 -22.168 1.00 86.00 116 LEU A C 1
ATOM 878 O O . LEU A 1 116 ? 15.146 1.446 -21.105 1.00 86.00 116 LEU A O 1
ATOM 882 N N . GLU A 1 117 ? 16.123 2.858 -22.543 1.00 86.25 117 GLU A N 1
ATOM 883 C CA . GLU A 1 117 ? 15.880 4.052 -21.739 1.00 86.25 117 GLU A CA 1
ATOM 884 C C . GLU A 1 117 ? 14.380 4.261 -21.504 1.00 86.25 117 GLU A C 1
ATOM 886 O O . GLU A 1 117 ? 13.961 4.492 -20.367 1.00 86.25 117 GLU A O 1
ATOM 891 N N . VAL A 1 118 ? 13.562 4.145 -22.556 1.00 86.38 118 VAL A N 1
ATOM 892 C CA . VAL A 1 118 ? 12.103 4.293 -22.459 1.00 86.38 118 VAL A CA 1
ATOM 893 C C . VAL A 1 118 ? 11.493 3.192 -21.590 1.00 86.38 118 VAL A C 1
ATOM 895 O O . VAL A 1 118 ? 10.648 3.491 -20.746 1.00 86.38 118 VAL A O 1
ATOM 898 N N . VAL A 1 119 ? 11.926 1.939 -21.754 1.00 87.12 119 VAL A N 1
ATOM 899 C CA . VAL A 1 119 ? 11.437 0.805 -20.951 1.00 87.12 119 VAL A CA 1
ATOM 900 C C . VAL A 1 119 ? 11.775 1.001 -19.472 1.00 87.12 119 VAL A C 1
ATOM 902 O O . VAL A 1 119 ? 10.874 1.012 -18.635 1.00 87.12 119 VAL A O 1
ATOM 905 N N . PHE A 1 120 ? 13.042 1.254 -19.139 1.00 87.19 120 PHE A N 1
ATOM 906 C CA . PHE A 1 120 ? 13.459 1.430 -17.746 1.00 87.19 120 PHE A CA 1
ATOM 907 C C . PHE A 1 120 ? 12.903 2.706 -17.109 1.00 87.19 120 PHE A C 1
ATOM 909 O O . PHE A 1 120 ? 12.650 2.725 -15.904 1.00 87.19 120 PHE A O 1
ATOM 916 N N . SER A 1 121 ? 12.678 3.766 -17.892 1.00 85.19 121 SER A N 1
ATOM 917 C CA . SER A 1 121 ? 12.004 4.972 -17.399 1.00 85.19 121 SER A CA 1
ATOM 918 C C . SER A 1 121 ? 10.556 4.677 -17.014 1.00 85.19 121 SER A C 1
ATOM 920 O O . SER A 1 121 ? 10.126 5.081 -15.937 1.00 85.19 121 SER A O 1
ATOM 922 N N . ARG A 1 122 ? 9.834 3.903 -17.833 1.00 85.62 122 ARG A N 1
ATOM 923 C CA . ARG A 1 122 ? 8.464 3.473 -17.520 1.00 85.62 122 ARG A CA 1
ATOM 924 C C . ARG A 1 122 ? 8.402 2.583 -16.283 1.00 85.62 122 ARG A C 1
ATOM 926 O O . ARG A 1 122 ? 7.549 2.797 -15.432 1.00 85.62 122 ARG A O 1
ATOM 933 N N . GLU A 1 123 ? 9.315 1.626 -16.150 1.00 84.25 123 GLU A N 1
ATOM 934 C CA . GLU A 1 123 ? 9.379 0.767 -14.961 1.00 84.25 123 GLU A CA 1
ATOM 935 C C . GLU A 1 123 ? 9.707 1.562 -13.692 1.00 84.25 123 GLU A C 1
ATOM 937 O O . GLU A 1 123 ? 9.097 1.338 -12.649 1.00 84.25 123 GLU A O 1
ATOM 942 N N . LYS A 1 124 ? 10.631 2.529 -13.773 1.00 87.44 124 LYS A N 1
ATOM 943 C CA . LYS A 1 124 ? 10.906 3.465 -12.673 1.00 87.44 124 LYS A CA 1
ATOM 944 C C . LYS A 1 124 ? 9.635 4.199 -12.250 1.00 87.44 124 LYS A C 1
ATOM 946 O O . LYS A 1 124 ? 9.366 4.298 -11.058 1.00 87.44 124 LYS A O 1
ATOM 951 N N . ASP A 1 125 ? 8.885 4.734 -13.209 1.00 84.12 125 ASP A N 1
ATOM 952 C CA . ASP A 1 125 ? 7.661 5.480 -12.921 1.00 84.12 125 ASP A CA 1
ATOM 953 C C . ASP A 1 125 ? 6.574 4.576 -12.322 1.00 84.12 125 ASP A C 1
ATOM 955 O O . ASP A 1 125 ? 5.903 4.998 -11.384 1.00 84.12 125 ASP A O 1
ATOM 959 N N . ALA A 1 126 ? 6.467 3.321 -12.770 1.00 83.81 126 ALA A N 1
ATOM 960 C CA . ALA A 1 126 ? 5.583 2.327 -12.160 1.00 83.81 126 ALA A CA 1
ATOM 961 C C . ALA A 1 126 ? 5.943 2.070 -10.686 1.00 83.81 126 ALA A C 1
ATOM 963 O O . ALA A 1 126 ? 5.071 2.144 -9.827 1.00 83.81 126 ALA A O 1
ATOM 964 N N . TYR A 1 127 ? 7.226 1.879 -10.360 1.00 83.69 127 TYR A N 1
ATOM 965 C CA . TYR A 1 127 ? 7.650 1.710 -8.964 1.00 83.69 127 TYR A CA 1
ATOM 966 C C . TYR A 1 127 ? 7.375 2.944 -8.092 1.00 83.69 127 TYR A C 1
ATOM 968 O O . TYR A 1 127 ? 7.048 2.798 -6.917 1.00 83.69 127 TYR A O 1
ATOM 976 N N . LEU A 1 128 ? 7.473 4.155 -8.648 1.00 84.25 128 LEU A N 1
ATOM 977 C CA . LEU A 1 128 ? 7.111 5.386 -7.933 1.00 84.25 128 LEU A CA 1
ATOM 978 C C . LEU A 1 128 ? 5.592 5.522 -7.742 1.00 84.25 128 LEU A C 1
ATOM 980 O O . LEU A 1 128 ? 5.143 6.096 -6.752 1.00 84.25 128 LEU A O 1
ATOM 984 N N . CYS A 1 129 ? 4.784 5.027 -8.683 1.00 85.75 129 CYS A N 1
ATOM 985 C CA . CYS A 1 129 ? 3.338 4.916 -8.498 1.00 85.75 129 CYS A CA 1
ATOM 986 C C . CYS A 1 129 ? 3.004 3.946 -7.361 1.00 85.75 129 CYS A C 1
ATOM 988 O O . CYS A 1 129 ? 2.320 4.360 -6.429 1.00 85.75 129 CYS A O 1
ATOM 990 N N . ASP A 1 130 ? 3.568 2.735 -7.387 1.00 82.50 130 ASP A N 1
ATOM 991 C CA . ASP A 1 130 ? 3.399 1.734 -6.328 1.00 82.50 130 ASP A CA 1
ATOM 992 C C . ASP A 1 130 ? 3.793 2.300 -4.951 1.00 82.50 130 ASP A C 1
ATOM 994 O O . 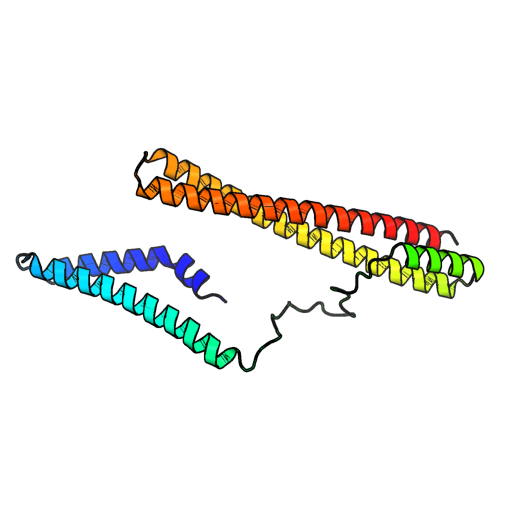ASP A 1 130 ? 3.051 2.177 -3.981 1.00 82.50 130 ASP A O 1
ATOM 998 N N . GLU A 1 131 ? 4.955 2.962 -4.849 1.00 85.94 131 GLU A N 1
ATOM 999 C CA . GLU A 1 131 ? 5.422 3.587 -3.603 1.00 85.94 131 GLU A CA 1
ATOM 1000 C C . GLU A 1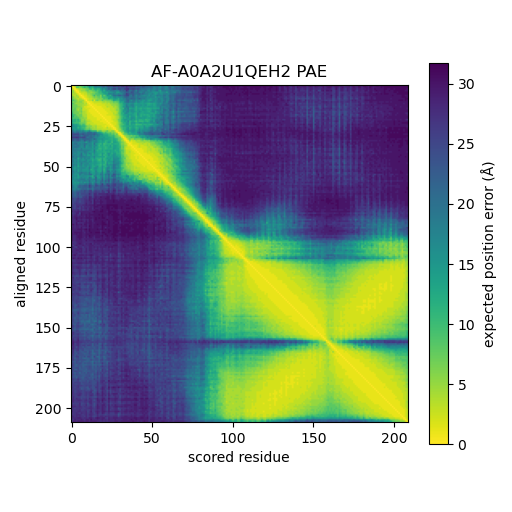 131 ? 4.419 4.614 -3.061 1.00 85.94 131 GLU A C 1
ATOM 1002 O O . GLU A 1 131 ? 4.130 4.618 -1.862 1.00 85.94 131 GLU A O 1
ATOM 1007 N N . ARG A 1 132 ? 3.859 5.465 -3.931 1.00 85.62 132 ARG A N 1
ATOM 1008 C CA . ARG A 1 132 ? 2.845 6.454 -3.537 1.00 85.62 132 ARG A CA 1
ATOM 1009 C C . ARG A 1 132 ? 1.567 5.795 -3.038 1.00 85.62 132 ARG A C 1
ATOM 1011 O O . ARG A 1 132 ? 1.030 6.248 -2.032 1.00 85.62 132 ARG A O 1
ATOM 1018 N N . GLU A 1 133 ? 1.112 4.732 -3.693 1.00 85.00 133 GLU A N 1
ATOM 1019 C CA . GLU A 1 133 ? -0.084 3.999 -3.277 1.00 85.00 133 GLU A CA 1
ATOM 1020 C C . GLU A 1 133 ? 0.118 3.329 -1.912 1.00 85.00 133 GLU A C 1
ATOM 1022 O O . GLU A 1 133 ? -0.713 3.480 -1.014 1.00 85.00 133 GLU A O 1
ATOM 1027 N N . TYR A 1 134 ? 1.263 2.671 -1.699 1.00 85.38 134 TYR A N 1
ATOM 1028 C CA . TYR A 1 134 ? 1.594 2.104 -0.391 1.00 85.38 134 TYR A CA 1
ATOM 1029 C C . TYR A 1 134 ? 1.660 3.183 0.694 1.00 85.38 134 TYR A C 1
ATOM 1031 O O . TYR A 1 134 ? 1.133 2.980 1.786 1.00 85.38 134 TYR A O 1
ATOM 1039 N N . ASN A 1 135 ? 2.259 4.340 0.402 1.00 88.62 135 ASN A N 1
ATOM 1040 C CA . ASN A 1 135 ? 2.333 5.449 1.352 1.00 88.62 135 ASN A CA 1
ATOM 1041 C C . ASN A 1 135 ? 0.949 6.030 1.669 1.00 88.62 135 ASN A C 1
ATOM 1043 O O . ASN A 1 135 ? 0.665 6.299 2.832 1.00 88.62 135 ASN A O 1
ATOM 1047 N N . GLN A 1 136 ? 0.058 6.151 0.682 1.00 91.75 136 GLN A N 1
ATOM 1048 C CA . GLN A 1 136 ? -1.326 6.567 0.919 1.00 91.75 136 GLN A CA 1
ATOM 1049 C C . GLN A 1 136 ? -2.052 5.592 1.856 1.00 91.75 136 GLN A C 1
ATOM 1051 O O . GLN A 1 136 ? -2.675 6.020 2.827 1.00 91.75 136 GLN A O 1
ATOM 1056 N N . ARG A 1 137 ? -1.919 4.280 1.623 1.00 82.75 137 ARG A N 1
ATOM 1057 C CA . ARG A 1 137 ? -2.491 3.250 2.506 1.00 82.75 137 ARG A CA 1
ATOM 1058 C C . ARG A 1 137 ? -1.907 3.288 3.920 1.00 82.75 137 ARG A C 1
ATOM 1060 O O . ARG A 1 137 ? -2.638 3.079 4.883 1.00 82.75 137 ARG A O 1
ATOM 1067 N N . ILE A 1 138 ? -0.615 3.586 4.065 1.00 89.12 138 ILE A N 1
ATOM 1068 C CA . ILE A 1 138 ? 0.024 3.776 5.377 1.00 89.12 138 ILE A CA 1
ATOM 1069 C C . ILE A 1 138 ? -0.615 4.951 6.128 1.00 89.12 138 ILE A C 1
ATOM 1071 O O . ILE A 1 138 ? -0.904 4.815 7.315 1.00 89.12 138 ILE A O 1
ATOM 1075 N N . GLU A 1 139 ? -0.870 6.081 5.464 1.00 90.56 139 GLU A N 1
ATOM 1076 C CA . GLU A 1 139 ? -1.535 7.227 6.101 1.00 90.56 139 GLU A CA 1
ATOM 1077 C C . GLU A 1 139 ? -2.987 6.907 6.495 1.00 90.56 139 GLU A C 1
ATOM 1079 O O . GLU A 1 139 ? -3.409 7.241 7.603 1.00 90.56 139 GLU A O 1
ATOM 1084 N N . GLU A 1 140 ? -3.734 6.177 5.656 1.00 89.88 140 GLU A N 1
ATOM 1085 C CA . GLU A 1 140 ? -5.073 5.676 6.010 1.00 89.88 140 GLU A CA 1
ATOM 1086 C C . GLU A 1 140 ? -5.039 4.796 7.273 1.00 89.88 140 GLU A C 1
ATOM 1088 O O . GLU A 1 140 ? -5.892 4.934 8.154 1.00 89.88 140 GLU A O 1
ATOM 1093 N N . LEU A 1 141 ? -4.048 3.902 7.387 1.00 87.38 141 LEU A N 1
ATOM 1094 C CA . LEU A 1 141 ? -3.879 3.042 8.561 1.00 87.38 141 LEU A CA 1
ATOM 1095 C C . LEU A 1 141 ? -3.506 3.830 9.815 1.00 87.38 141 LEU A C 1
ATOM 1097 O O . LEU A 1 141 ?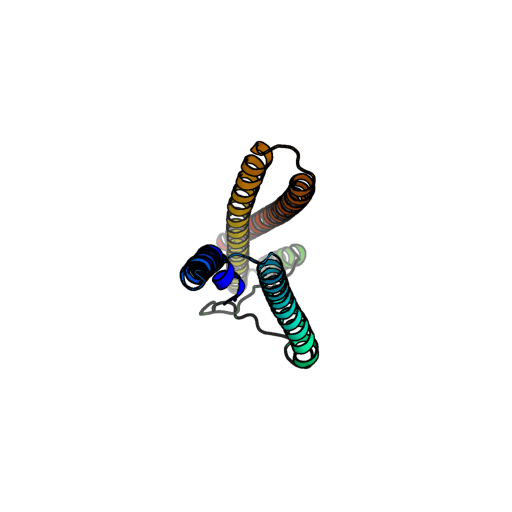 -4.051 3.537 10.877 1.00 87.38 141 LEU A O 1
ATOM 1101 N N . LYS A 1 142 ? -2.641 4.846 9.713 1.00 91.69 142 LYS A N 1
ATOM 1102 C CA . LYS A 1 142 ? -2.291 5.706 10.855 1.00 91.69 142 LYS A CA 1
ATOM 1103 C C . LYS A 1 142 ? -3.525 6.364 11.458 1.00 91.69 142 LYS A C 1
ATOM 1105 O O . LYS A 1 142 ? -3.749 6.228 12.657 1.00 91.69 142 LYS A O 1
ATOM 1110 N N . VAL A 1 143 ? -4.367 6.983 10.628 1.00 92.38 143 VAL A N 1
ATOM 1111 C CA . VAL A 1 143 ? -5.617 7.615 11.087 1.00 92.38 143 VAL A CA 1
ATOM 1112 C C . VAL A 1 143 ? -6.535 6.584 11.751 1.00 92.38 143 VAL A C 1
ATOM 1114 O O . VAL A 1 143 ? -7.131 6.845 12.797 1.00 92.38 143 VAL A O 1
ATOM 1117 N N . ARG A 1 144 ? -6.631 5.379 11.177 1.00 88.38 144 ARG A N 1
ATOM 1118 C CA . ARG A 1 144 ? -7.458 4.287 11.712 1.00 88.38 144 ARG A CA 1
ATOM 1119 C C . ARG A 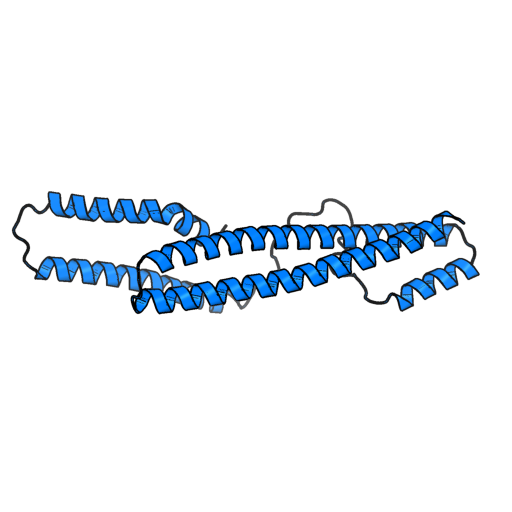1 144 ? -6.956 3.777 13.068 1.00 88.38 144 ARG A C 1
ATOM 1121 O O . ARG A 1 144 ? -7.766 3.487 13.949 1.00 88.38 144 ARG A O 1
ATOM 1128 N N . ILE A 1 145 ? -5.638 3.665 13.236 1.00 88.75 145 ILE A N 1
ATOM 1129 C CA . ILE A 1 145 ? -4.984 3.282 14.494 1.00 88.75 145 ILE A CA 1
ATOM 1130 C C . ILE A 1 145 ? -5.204 4.372 15.542 1.00 88.75 145 ILE A C 1
ATOM 1132 O O . ILE A 1 145 ? -5.686 4.068 16.627 1.00 88.75 145 ILE A O 1
ATOM 1136 N N . GLU A 1 146 ? -4.948 5.639 15.211 1.00 90.19 146 GLU A N 1
ATOM 1137 C CA . GLU A 1 146 ? -5.174 6.776 16.114 1.00 90.19 146 GLU A CA 1
ATOM 1138 C C . GLU A 1 146 ? -6.626 6.839 16.601 1.00 90.19 146 GLU A C 1
ATOM 1140 O O . GLU A 1 146 ? -6.882 7.018 17.795 1.00 90.19 146 GLU A O 1
ATOM 1145 N N . HIS A 1 147 ? -7.583 6.618 15.697 1.00 84.62 147 HIS A N 1
ATOM 1146 C CA . HIS A 1 147 ? -8.998 6.576 16.041 1.00 84.62 147 HIS A CA 1
ATOM 1147 C C . HIS A 1 147 ? -9.329 5.434 17.016 1.00 84.62 147 HIS A C 1
ATOM 1149 O O . HIS A 1 147 ? -9.943 5.677 18.060 1.00 84.62 147 HIS A O 1
ATOM 1155 N N . ARG A 1 148 ? -8.891 4.197 16.727 1.00 85.31 148 ARG A N 1
ATOM 1156 C CA . ARG A 1 148 ? -9.108 3.048 17.628 1.00 85.31 148 ARG A CA 1
ATOM 1157 C C . ARG A 1 148 ? -8.414 3.236 18.973 1.00 85.31 148 ARG A C 1
ATOM 1159 O O . ARG A 1 148 ? -9.009 2.937 20.005 1.00 85.31 148 ARG A O 1
ATOM 1166 N N . HIS A 1 149 ? -7.207 3.791 18.978 1.00 88.75 149 HIS A N 1
ATOM 1167 C CA . HIS A 1 149 ? -6.469 4.102 20.195 1.00 88.75 149 HIS A CA 1
ATOM 1168 C C . HIS A 1 149 ? -7.205 5.137 21.063 1.00 88.75 149 HIS A C 1
ATOM 1170 O O . HIS A 1 149 ? -7.261 5.008 22.289 1.00 88.75 149 HIS A O 1
ATOM 1176 N N . GLY A 1 150 ? -7.827 6.141 20.433 1.00 88.25 150 GLY A N 1
ATOM 1177 C CA . GLY A 1 150 ? -8.701 7.104 21.102 1.00 88.25 150 GLY A CA 1
ATOM 1178 C C . GLY A 1 150 ? -9.901 6.435 21.775 1.00 88.25 150 GLY A C 1
ATOM 1179 O O . GLY A 1 150 ? -10.137 6.657 22.962 1.00 88.25 150 GLY A O 1
ATOM 1180 N N . ILE A 1 151 ? -10.606 5.554 21.055 1.00 86.50 151 ILE A N 1
ATOM 1181 C CA . ILE A 1 151 ? -11.735 4.780 21.600 1.00 86.50 151 ILE A CA 1
ATOM 1182 C C . ILE A 1 151 ? -11.280 3.921 22.782 1.00 86.50 151 ILE A C 1
ATOM 1184 O O . ILE A 1 151 ? -11.897 3.960 23.845 1.00 86.50 151 ILE A O 1
ATOM 1188 N N . TYR A 1 152 ? -10.170 3.194 22.628 1.00 85.44 152 TYR A N 1
ATOM 1189 C CA . TYR A 1 152 ? -9.599 2.359 23.682 1.00 85.44 152 TYR A CA 1
ATOM 1190 C C . TYR A 1 152 ? -9.338 3.168 24.957 1.00 85.44 152 TYR A C 1
ATOM 1192 O O . TYR A 1 152 ? -9.680 2.743 26.062 1.00 85.44 152 TYR A O 1
ATOM 1200 N N . LYS A 1 153 ? -8.762 4.367 24.810 1.00 88.31 153 LYS A N 1
ATOM 1201 C CA . LYS A 1 153 ? -8.460 5.256 25.933 1.00 88.31 153 LYS A CA 1
ATOM 1202 C C . LYS A 1 153 ? -9.722 5.746 26.640 1.00 88.31 153 LYS A C 1
ATOM 1204 O O . LYS A 1 153 ? -9.712 5.813 27.867 1.00 88.31 153 LYS A O 1
ATOM 1209 N N . GLU A 1 154 ? -10.780 6.084 25.905 1.00 86.75 154 GLU A N 1
ATOM 1210 C CA . GLU A 1 154 ? -12.050 6.512 26.502 1.00 86.75 154 GLU A CA 1
ATOM 1211 C C . GLU A 1 154 ? -12.772 5.354 27.196 1.00 86.75 154 GLU A C 1
ATOM 1213 O O . GLU A 1 154 ? -13.172 5.499 28.351 1.00 86.75 154 GLU A O 1
ATOM 1218 N N . LEU A 1 155 ? -12.866 4.183 26.560 1.00 82.44 155 LEU A N 1
ATOM 1219 C CA . LEU A 1 155 ? -13.480 2.995 27.163 1.00 82.44 155 LEU A CA 1
ATOM 1220 C C . LEU A 1 155 ? -12.773 2.596 28.461 1.00 82.44 155 LEU A C 1
ATOM 1222 O O . LEU A 1 155 ? -13.424 2.364 29.476 1.00 82.44 155 LEU A O 1
ATOM 1226 N N . LYS A 1 156 ? -11.437 2.646 28.483 1.00 84.19 156 LYS A N 1
ATOM 1227 C CA . LYS A 1 156 ? -10.642 2.328 29.676 1.00 84.19 156 LYS A CA 1
ATOM 1228 C C . LYS A 1 156 ? -10.936 3.237 30.881 1.00 84.19 156 LYS A C 1
ATOM 1230 O O . LYS A 1 156 ? -10.704 2.827 32.017 1.00 84.19 156 LYS A O 1
ATOM 1235 N N . LYS A 1 157 ? -11.439 4.462 30.675 1.00 87.06 157 LYS A N 1
ATOM 1236 C CA . LYS A 1 157 ? -11.811 5.366 31.782 1.00 87.06 157 LYS A CA 1
ATOM 1237 C C . LYS A 1 157 ? -13.061 4.911 32.535 1.00 87.06 157 LYS A C 1
ATOM 1239 O O . LYS A 1 157 ? -13.233 5.315 33.680 1.00 87.06 157 LYS A O 1
ATOM 1244 N N . HIS A 1 158 ? -13.920 4.107 31.912 1.00 77.81 158 HIS A N 1
ATOM 1245 C CA . HIS A 1 158 ? -15.243 3.772 32.442 1.00 77.81 158 HIS A CA 1
ATOM 1246 C C . HIS A 1 158 ? -15.241 2.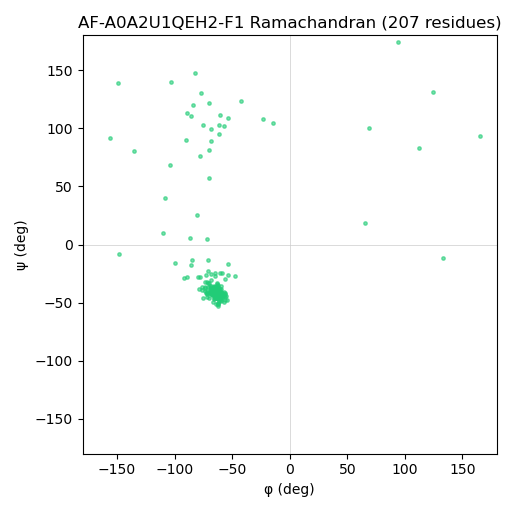565 33.407 1.00 77.81 158 HIS A C 1
ATOM 1248 O O . HIS A 1 158 ? -16.299 2.183 33.896 1.00 77.81 158 HIS A O 1
ATOM 1254 N N . GLY A 1 159 ? -14.066 2.028 33.764 1.00 67.50 159 GLY A N 1
ATOM 1255 C CA . GLY A 1 159 ? -13.911 0.953 34.754 1.00 67.50 159 GLY A CA 1
ATOM 1256 C C . GLY A 1 159 ? -13.881 -0.458 34.153 1.00 67.50 159 GLY A C 1
ATOM 1257 O O . GLY A 1 159 ? -14.026 -0.634 32.947 1.00 67.50 159 GLY A O 1
ATOM 1258 N N . ILE A 1 160 ? -13.627 -1.458 35.005 1.00 62.53 160 ILE A N 1
ATOM 1259 C CA . ILE A 1 160 ? -13.497 -2.876 34.629 1.00 62.53 160 ILE A CA 1
ATOM 1260 C C . ILE A 1 160 ? -14.888 -3.516 34.719 1.00 62.53 160 ILE A C 1
ATOM 1262 O O . ILE A 1 160 ? -15.301 -3.968 35.786 1.00 62.53 160 ILE A O 1
ATOM 1266 N N . ASP A 1 161 ? -15.628 -3.485 33.614 1.00 69.31 161 ASP A N 1
ATOM 1267 C CA . ASP A 1 161 ? -16.823 -4.308 33.405 1.00 69.31 161 ASP A CA 1
ATOM 1268 C C . ASP A 1 161 ? -16.444 -5.466 32.475 1.00 69.31 161 ASP A C 1
ATOM 1270 O O . ASP A 1 161 ? -15.721 -5.259 31.497 1.00 69.31 161 ASP A O 1
ATOM 1274 N N . SER A 1 162 ? -16.946 -6.673 32.745 1.00 71.94 162 SER A N 1
ATOM 1275 C CA . SER A 1 162 ? -16.656 -7.860 31.929 1.00 71.94 162 SER A CA 1
ATOM 1276 C C . SER A 1 162 ? -17.006 -7.682 30.446 1.00 71.94 162 SER A C 1
ATOM 1278 O O . SER A 1 162 ? -16.348 -8.267 29.591 1.00 71.94 162 SER A O 1
ATOM 1280 N N . VAL A 1 163 ? -18.008 -6.853 30.130 1.00 72.69 163 VAL A N 1
ATOM 1281 C CA . VAL A 1 163 ? -18.401 -6.534 28.750 1.00 72.69 163 VAL A CA 1
ATOM 1282 C C . VAL A 1 163 ? -17.378 -5.606 28.086 1.00 72.69 163 VAL A C 1
ATOM 1284 O O . VAL A 1 163 ? -17.068 -5.758 26.902 1.00 72.69 163 VAL A O 1
ATOM 1287 N N . PHE A 1 164 ? -16.810 -4.653 28.834 1.00 76.62 164 PHE A N 1
ATOM 1288 C CA . PHE A 1 164 ? -15.749 -3.792 28.312 1.00 76.62 164 PHE A CA 1
ATOM 1289 C C . PHE A 1 164 ? -14.441 -4.555 28.129 1.00 76.62 164 PHE A C 1
ATOM 1291 O O . PHE A 1 164 ? -13.736 -4.274 27.167 1.00 76.62 164 PHE A O 1
ATOM 1298 N N . ASP A 1 165 ? -14.134 -5.537 28.975 1.00 81.69 165 ASP A N 1
ATOM 1299 C CA . ASP A 1 165 ? -12.925 -6.352 28.822 1.00 81.69 165 ASP A CA 1
ATOM 1300 C C . ASP A 1 165 ? -12.916 -7.131 27.497 1.00 81.69 165 ASP A C 1
ATOM 1302 O O . ASP A 1 165 ? -11.903 -7.129 26.788 1.00 81.69 165 ASP A O 1
ATOM 1306 N N . GLU A 1 166 ? -14.048 -7.727 27.109 1.00 83.38 166 GLU A N 1
ATOM 1307 C CA . GLU A 1 166 ? -14.192 -8.397 25.811 1.00 83.38 166 GLU A CA 1
ATOM 1308 C C . GLU A 1 166 ? -14.012 -7.399 24.654 1.00 83.38 166 GLU A C 1
ATOM 1310 O O . GLU A 1 166 ? -13.141 -7.590 23.801 1.00 83.38 166 GLU A O 1
ATOM 1315 N N . CYS A 1 167 ? -14.724 -6.269 24.682 1.00 81.06 167 CYS A N 1
ATOM 1316 C CA . CYS A 1 167 ? -14.627 -5.224 23.657 1.00 81.06 167 CYS A CA 1
ATOM 1317 C C . CYS A 1 167 ? -13.208 -4.629 23.532 1.00 81.06 167 CYS A C 1
ATOM 1319 O O . CYS A 1 167 ? -12.699 -4.420 22.428 1.00 81.06 167 CYS A O 1
ATOM 1321 N N . LEU A 1 168 ? -12.529 -4.386 24.656 1.00 84.88 168 LEU A N 1
ATOM 1322 C CA . LEU A 1 168 ? -11.152 -3.891 24.686 1.00 84.88 168 LEU A CA 1
ATOM 1323 C C . LEU A 1 168 ? -10.180 -4.917 24.093 1.00 84.88 168 LEU A C 1
ATOM 1325 O O . LEU A 1 168 ? -9.217 -4.526 23.426 1.00 84.88 168 LEU A O 1
ATOM 1329 N N . SER A 1 169 ? -10.421 -6.213 24.316 1.00 87.38 169 SER A N 1
ATOM 1330 C CA . SER A 1 169 ? -9.606 -7.286 23.744 1.00 87.38 169 SER A CA 1
ATOM 1331 C C . SER A 1 169 ? -9.740 -7.357 22.218 1.00 87.38 169 SER A C 1
ATOM 1333 O O . SER A 1 169 ? -8.721 -7.407 21.523 1.00 87.38 169 SER A O 1
ATOM 1335 N N . GLU A 1 170 ? -10.962 -7.248 21.690 1.00 87.38 170 GLU A N 1
ATOM 1336 C CA . GLU A 1 170 ? -11.228 -7.210 20.248 1.00 87.38 170 GLU A CA 1
ATOM 1337 C C . GLU A 1 170 ? -10.625 -5.965 19.597 1.00 87.38 170 GLU A C 1
ATOM 1339 O O . GLU A 1 170 ? -9.961 -6.052 18.561 1.00 87.38 170 GLU A O 1
ATOM 1344 N N . LEU A 1 171 ? -10.791 -4.801 20.230 1.00 87.31 171 LEU A N 1
ATOM 1345 C CA . LEU A 1 171 ? -10.259 -3.537 19.730 1.00 87.31 171 LEU A CA 1
ATOM 1346 C C . LEU A 1 171 ? -8.727 -3.565 19.644 1.00 87.31 171 LEU A C 1
ATOM 1348 O O . LEU A 1 171 ? -8.151 -3.114 18.653 1.00 87.31 171 LEU A O 1
ATOM 1352 N N . LYS A 1 172 ? -8.070 -4.151 20.650 1.00 89.00 172 LYS A N 1
ATOM 1353 C CA . LYS A 1 172 ? -6.614 -4.328 20.686 1.00 89.00 172 LYS A CA 1
ATOM 1354 C C . LYS A 1 172 ? -6.127 -5.351 19.659 1.00 89.00 172 LYS A C 1
ATOM 1356 O O . LYS A 1 172 ? -5.055 -5.175 19.079 1.00 89.00 172 LYS A O 1
ATOM 1361 N N . ALA A 1 173 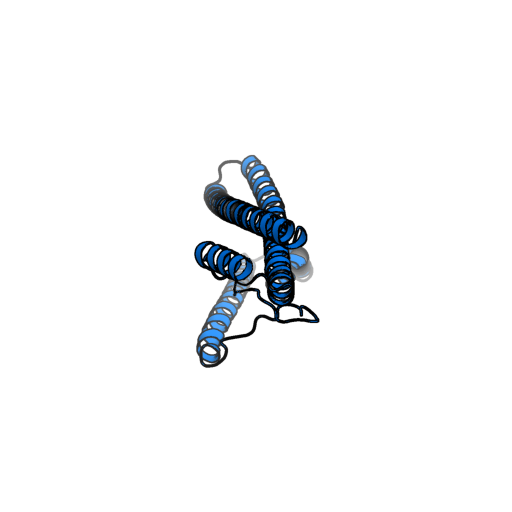? -6.896 -6.413 19.418 1.00 89.25 173 ALA A N 1
ATOM 1362 C CA . ALA A 1 173 ? -6.600 -7.375 18.361 1.00 89.25 173 ALA A CA 1
ATOM 1363 C C . ALA A 1 173 ? -6.696 -6.719 16.974 1.00 89.25 173 ALA A C 1
ATOM 1365 O O . ALA A 1 173 ? -5.788 -6.889 16.163 1.00 89.25 173 ALA A O 1
ATOM 1366 N N . ALA A 1 174 ? -7.735 -5.915 16.729 1.00 85.94 174 ALA A N 1
ATOM 1367 C CA . ALA A 1 174 ? -7.890 -5.163 15.487 1.00 85.94 174 ALA A CA 1
ATOM 1368 C C . ALA A 1 174 ? -6.739 -4.166 15.273 1.00 85.94 174 ALA A C 1
ATOM 1370 O O . ALA A 1 174 ? -6.114 -4.182 14.218 1.00 85.94 174 ALA A O 1
ATOM 1371 N N . GLU A 1 175 ? -6.401 -3.369 16.293 1.00 86.75 175 GLU A N 1
ATOM 1372 C CA . GLU A 1 175 ? -5.280 -2.418 16.250 1.00 86.75 175 GLU A CA 1
ATOM 1373 C C . GLU A 1 175 ? -3.952 -3.121 15.909 1.00 86.75 175 GLU A C 1
ATOM 1375 O O . GLU A 1 175 ? -3.178 -2.640 15.081 1.00 86.75 175 GLU A O 1
ATOM 1380 N N . LYS A 1 176 ? -3.704 -4.305 16.487 1.00 90.56 176 LYS A N 1
ATOM 1381 C CA . LYS A 1 176 ? -2.528 -5.123 16.162 1.00 90.56 176 LYS A CA 1
ATOM 1382 C C . LYS A 1 176 ? -2.495 -5.534 14.685 1.00 90.56 176 LYS A C 1
ATOM 1384 O O . LYS A 1 176 ? -1.426 -5.480 14.081 1.00 90.56 176 LYS A O 1
ATOM 1389 N N . VAL A 1 177 ? -3.633 -5.917 14.105 1.00 91.19 177 VAL A N 1
ATOM 1390 C CA . VAL A 1 177 ? -3.721 -6.263 12.676 1.00 91.19 177 VAL A CA 1
ATOM 1391 C C . VAL A 1 177 ? -3.364 -5.061 11.800 1.00 91.19 177 VAL A C 1
ATOM 1393 O O . VAL A 1 177 ? -2.586 -5.215 10.860 1.00 91.19 177 VAL A O 1
ATOM 1396 N N . ASP A 1 178 ? -3.841 -3.854 12.124 1.00 88.94 178 ASP A N 1
ATOM 1397 C CA . ASP A 1 178 ? -3.475 -2.661 11.346 1.00 88.94 178 ASP A CA 1
ATOM 1398 C C . ASP A 1 178 ? -1.979 -2.330 11.466 1.00 88.94 178 ASP A C 1
ATOM 1400 O O . ASP A 1 178 ? -1.363 -1.903 10.490 1.00 88.94 178 ASP A O 1
ATOM 1404 N N . PHE A 1 179 ? -1.362 -2.550 12.634 1.00 91.75 179 PHE A N 1
ATOM 1405 C CA . PHE A 1 179 ? 0.089 -2.402 12.792 1.00 91.75 179 PHE A CA 1
ATOM 1406 C C . PHE A 1 179 ? 0.872 -3.402 11.931 1.00 91.75 179 PHE A C 1
ATOM 1408 O O . PHE A 1 179 ? 1.889 -3.037 11.334 1.00 91.75 179 PHE A O 1
ATOM 1415 N N . GLU A 1 180 ? 0.415 -4.654 11.855 1.00 93.81 180 GLU A N 1
ATOM 1416 C CA . GLU A 1 180 ? 1.023 -5.678 11.002 1.00 93.81 180 GLU A CA 1
ATOM 1417 C C . GLU A 1 180 ? 0.893 -5.315 9.514 1.00 93.81 180 GLU A C 1
ATOM 1419 O O . GLU A 1 180 ? 1.881 -5.387 8.774 1.00 93.81 180 GLU A O 1
ATOM 1424 N N . GLU A 1 181 ? -0.283 -4.843 9.089 1.00 90.06 181 GLU A N 1
ATOM 1425 C CA . GLU A 1 181 ? -0.535 -4.361 7.727 1.00 90.06 181 GLU A CA 1
ATOM 1426 C C . GLU A 1 181 ? 0.343 -3.146 7.386 1.00 90.06 181 GLU A C 1
ATOM 1428 O O . GLU A 1 181 ? 1.015 -3.126 6.350 1.00 90.06 181 GLU A O 1
ATOM 1433 N N . MET A 1 182 ? 0.432 -2.167 8.291 1.00 90.62 182 MET A N 1
ATOM 1434 C CA . MET A 1 182 ? 1.290 -0.993 8.129 1.00 90.62 182 MET A CA 1
ATOM 1435 C C . MET A 1 182 ? 2.762 -1.404 7.992 1.00 90.62 182 MET A C 1
ATOM 1437 O O . MET A 1 182 ? 3.469 -0.916 7.109 1.00 90.62 182 MET A O 1
ATOM 1441 N N . GLY A 1 183 ? 3.226 -2.348 8.816 1.00 89.94 183 GLY A N 1
ATOM 1442 C CA . GLY A 1 183 ? 4.579 -2.894 8.725 1.00 89.94 183 GLY A CA 1
ATOM 1443 C C . GLY A 1 183 ? 4.856 -3.588 7.386 1.00 89.94 183 GLY A C 1
ATOM 1444 O O . GLY A 1 183 ? 5.949 -3.445 6.829 1.00 89.94 183 GLY A O 1
ATOM 1445 N N . TRP A 1 184 ? 3.877 -4.313 6.840 1.00 92.31 184 TRP A N 1
ATOM 1446 C CA . TRP A 1 184 ? 3.978 -4.929 5.516 1.00 92.31 184 TRP A CA 1
ATOM 1447 C C . TRP A 1 184 ? 4.066 -3.880 4.398 1.00 92.31 184 TRP A C 1
ATOM 1449 O O . TRP A 1 184 ? 4.956 -3.975 3.545 1.00 92.31 184 TRP A O 1
ATOM 1459 N N . LEU A 1 185 ? 3.216 -2.850 4.439 1.00 87.19 185 LEU A N 1
ATOM 1460 C CA . LEU A 1 185 ? 3.217 -1.758 3.462 1.00 87.19 185 LEU A CA 1
ATOM 1461 C C . LEU A 1 185 ? 4.532 -0.976 3.474 1.00 87.19 185 LEU A C 1
ATOM 1463 O O . LEU A 1 185 ? 5.077 -0.716 2.406 1.00 87.19 185 LEU A O 1
ATOM 1467 N N . ILE A 1 186 ? 5.097 -0.681 4.651 1.00 89.75 186 ILE A N 1
ATOM 1468 C CA . ILE A 1 186 ? 6.388 0.022 4.777 1.00 89.75 186 ILE A CA 1
ATOM 1469 C C . ILE A 1 186 ? 7.511 -0.759 4.086 1.00 89.75 186 ILE A C 1
ATOM 1471 O O . ILE A 1 186 ? 8.329 -0.191 3.361 1.00 89.75 186 ILE A O 1
ATOM 1475 N N . ARG A 1 187 ? 7.565 -2.084 4.272 1.00 92.38 187 ARG A N 1
ATOM 1476 C CA . ARG A 1 187 ? 8.578 -2.910 3.590 1.00 92.38 187 ARG A CA 1
ATOM 1477 C C . ARG A 1 187 ? 8.403 -2.866 2.076 1.00 92.38 187 ARG A C 1
ATOM 1479 O O . ARG A 1 187 ? 9.390 -2.910 1.341 1.00 92.38 187 ARG A O 1
ATOM 1486 N N . ARG A 1 188 ? 7.159 -2.812 1.604 1.00 89.88 188 ARG A N 1
ATOM 1487 C CA . ARG A 1 188 ? 6.840 -2.841 0.178 1.00 89.88 188 ARG A CA 1
ATOM 1488 C C . ARG A 1 188 ? 7.059 -1.489 -0.498 1.00 89.88 188 ARG A C 1
ATOM 1490 O O . ARG A 1 188 ? 7.628 -1.481 -1.589 1.00 89.88 188 ARG A O 1
ATOM 1497 N N . SER A 1 189 ? 6.737 -0.383 0.175 1.00 87.81 189 SER A N 1
ATOM 1498 C CA . SER A 1 189 ? 7.073 0.973 -0.272 1.00 87.81 189 SER A CA 1
ATOM 1499 C C . SER A 1 189 ? 8.584 1.160 -0.356 1.00 87.81 189 SER A C 1
ATOM 1501 O O . SER A 1 189 ? 9.092 1.551 -1.405 1.00 87.81 189 SER A O 1
ATOM 1503 N N . TYR A 1 190 ? 9.327 0.736 0.670 1.00 91.56 190 TYR A N 1
ATOM 1504 C CA . TYR A 1 190 ? 10.788 0.764 0.651 1.00 91.56 190 TYR A CA 1
ATOM 1505 C C . TYR A 1 190 ? 11.376 -0.063 -0.504 1.00 91.56 190 TYR A C 1
ATOM 1507 O O . TYR A 1 190 ? 12.262 0.398 -1.224 1.00 91.56 190 TYR A O 1
ATOM 1515 N N . ALA A 1 191 ? 10.863 -1.277 -0.730 1.00 90.25 191 ALA A N 1
ATOM 1516 C CA . ALA A 1 191 ? 11.312 -2.119 -1.837 1.00 90.25 191 ALA A CA 1
ATOM 1517 C C . ALA A 1 191 ? 11.003 -1.507 -3.215 1.00 90.25 191 ALA A C 1
ATOM 1519 O O . ALA A 1 191 ? 11.814 -1.645 -4.132 1.00 90.25 191 ALA A O 1
ATOM 1520 N N . ALA A 1 192 ? 9.853 -0.847 -3.378 1.00 86.12 192 ALA A N 1
ATOM 1521 C CA . ALA A 1 192 ? 9.509 -0.120 -4.599 1.00 86.12 192 ALA A CA 1
ATOM 1522 C C . ALA A 1 192 ? 10.466 1.063 -4.826 1.00 86.12 192 ALA A C 1
ATOM 1524 O O . ALA A 1 192 ? 11.051 1.174 -5.904 1.00 86.12 192 ALA A O 1
ATOM 1525 N N . SER A 1 193 ? 10.731 1.851 -3.783 1.00 90.06 193 SER A N 1
ATOM 1526 C CA . SER A 1 193 ? 11.684 2.967 -3.800 1.00 90.06 193 SER A CA 1
ATOM 1527 C C . SER A 1 193 ? 13.095 2.527 -4.220 1.00 90.06 193 SER A C 1
ATOM 1529 O O . SER A 1 193 ? 13.718 3.127 -5.100 1.00 90.06 193 SER A O 1
ATOM 1531 N N . LEU A 1 194 ? 13.585 1.408 -3.666 1.00 90.69 194 LEU A N 1
ATOM 1532 C CA . LEU A 1 194 ? 14.895 0.849 -4.016 1.00 90.69 194 LEU A CA 1
ATOM 1533 C C . LEU A 1 194 ? 14.966 0.451 -5.497 1.00 90.69 194 LEU A C 1
ATOM 1535 O O . LEU A 1 194 ? 15.924 0.798 -6.189 1.00 90.69 194 LEU A O 1
ATOM 1539 N N . ARG A 1 195 ? 13.928 -0.223 -6.008 1.00 88.62 195 ARG A N 1
ATOM 1540 C CA . ARG A 1 195 ? 13.860 -0.595 -7.428 1.00 88.62 195 ARG A CA 1
ATOM 1541 C C . ARG A 1 195 ? 13.799 0.636 -8.326 1.00 88.62 195 ARG A C 1
ATOM 1543 O O . ARG A 1 195 ? 14.506 0.678 -9.329 1.00 88.62 195 ARG A O 1
ATOM 1550 N N . ALA A 1 196 ? 13.023 1.657 -7.963 1.00 89.12 196 ALA A N 1
ATOM 1551 C CA . ALA A 1 196 ? 12.987 2.919 -8.698 1.00 89.12 196 ALA A CA 1
ATOM 1552 C C . ALA A 1 196 ? 14.376 3.582 -8.755 1.00 89.12 196 ALA A C 1
ATOM 1554 O O . ALA A 1 196 ? 14.806 4.038 -9.820 1.00 89.12 196 ALA A O 1
ATOM 1555 N N . ALA A 1 197 ? 15.113 3.586 -7.641 1.00 90.75 197 ALA A N 1
ATOM 1556 C CA . ALA A 1 197 ? 16.470 4.124 -7.575 1.00 90.75 197 ALA A CA 1
ATOM 1557 C C . ALA A 1 197 ? 17.454 3.344 -8.467 1.00 90.75 197 ALA A C 1
ATOM 1559 O O . ALA A 1 197 ? 18.260 3.954 -9.179 1.00 90.75 197 ALA A O 1
ATOM 1560 N N . ASP A 1 198 ? 17.365 2.014 -8.489 1.00 89.44 198 ASP A N 1
ATOM 1561 C CA . ASP A 1 198 ? 18.182 1.170 -9.366 1.00 89.44 198 ASP A CA 1
ATOM 1562 C C . ASP A 1 198 ? 17.897 1.453 -10.848 1.00 89.44 198 ASP A C 1
ATOM 1564 O O . ASP A 1 198 ? 18.826 1.695 -11.628 1.00 89.44 198 ASP A O 1
ATOM 1568 N N . LYS A 1 199 ? 16.617 1.548 -11.234 1.00 87.12 199 LYS A N 1
ATOM 1569 C CA . LYS A 1 199 ? 16.219 1.941 -12.597 1.00 87.12 199 LYS A CA 1
ATOM 1570 C C . LYS A 1 199 ? 16.727 3.325 -12.966 1.00 87.12 199 LYS A C 1
ATOM 1572 O O . LYS A 1 199 ? 17.251 3.524 -14.061 1.00 87.12 199 LYS A O 1
ATOM 1577 N N . GLN A 1 200 ? 16.649 4.282 -12.045 1.00 91.06 200 GLN A N 1
ATOM 1578 C CA . GLN A 1 200 ? 17.168 5.627 -12.268 1.00 9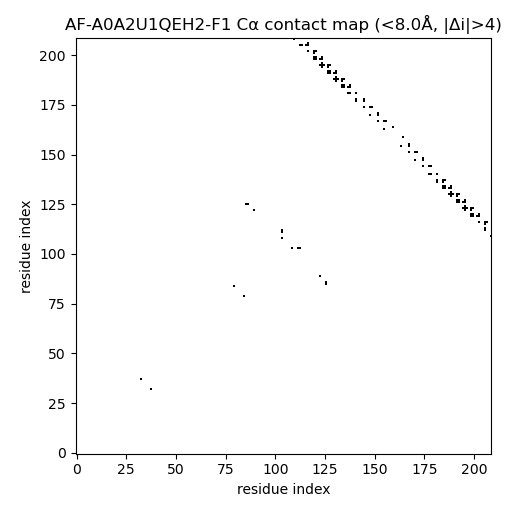1.06 200 GLN A CA 1
ATOM 1579 C C . GLN A 1 200 ? 18.682 5.623 -12.529 1.00 91.06 200 GLN A C 1
ATOM 1581 O O . GLN A 1 200 ? 19.159 6.377 -13.381 1.00 91.06 200 GLN A O 1
ATOM 1586 N N . ARG A 1 201 ? 19.453 4.785 -11.824 1.00 90.56 201 ARG A N 1
ATOM 1587 C CA . ARG A 1 201 ? 20.898 4.630 -12.066 1.00 90.56 201 ARG A CA 1
ATOM 1588 C C . ARG A 1 201 ? 21.176 4.056 -13.452 1.00 90.56 201 ARG A C 1
ATOM 1590 O O . ARG A 1 201 ? 22.076 4.551 -14.124 1.00 90.56 201 ARG A O 1
ATOM 1597 N N . ILE A 1 202 ? 20.402 3.061 -13.884 1.00 87.38 202 ILE A N 1
ATOM 1598 C CA . ILE A 1 202 ? 20.511 2.460 -15.222 1.00 87.38 202 ILE A CA 1
ATOM 1599 C C . ILE A 1 202 ? 20.212 3.493 -16.313 1.00 87.38 202 ILE A C 1
ATOM 1601 O O . ILE A 1 202 ? 21.038 3.706 -17.197 1.00 87.38 202 ILE A O 1
ATOM 1605 N N . VAL A 1 203 ? 19.087 4.204 -16.209 1.00 87.31 203 VAL A N 1
ATOM 1606 C CA . VAL A 1 203 ? 18.698 5.257 -17.164 1.00 87.31 203 VAL A CA 1
ATOM 1607 C C . VAL A 1 203 ? 19.778 6.341 -17.265 1.00 87.31 203 VAL A C 1
ATOM 1609 O O . VAL A 1 203 ? 20.131 6.777 -18.358 1.00 87.31 203 VAL A O 1
ATOM 1612 N N . LYS A 1 204 ? 20.378 6.742 -16.136 1.00 88.81 204 LYS A N 1
ATOM 1613 C CA . LYS A 1 204 ? 21.496 7.701 -16.121 1.00 88.81 204 LYS A CA 1
ATOM 1614 C C . LYS A 1 204 ? 22.761 7.187 -16.812 1.00 88.81 204 LYS A C 1
ATOM 1616 O O . LYS A 1 204 ? 23.551 8.020 -17.244 1.00 88.81 204 LYS A O 1
ATOM 1621 N N . LYS A 1 205 ? 22.997 5.871 -16.862 1.00 86.00 205 LYS A N 1
ATOM 1622 C CA . LYS A 1 205 ? 24.120 5.285 -17.611 1.00 86.00 205 LYS A CA 1
ATOM 1623 C C . LYS A 1 205 ? 23.836 5.310 -19.108 1.00 86.00 205 LYS A C 1
ATOM 1625 O O . LYS A 1 205 ? 24.684 5.782 -19.848 1.00 86.00 205 LYS A O 1
ATOM 1630 N N . LEU A 1 206 ? 22.632 4.905 -19.517 1.00 83.56 206 LEU A N 1
ATOM 1631 C CA . LEU A 1 206 ? 22.219 4.893 -20.925 1.00 83.56 206 LEU A CA 1
ATOM 1632 C C . LEU A 1 206 ? 22.275 6.283 -21.573 1.00 83.56 206 LEU A C 1
ATOM 1634 O O . LEU A 1 206 ? 22.676 6.399 -22.715 1.00 83.56 206 LEU A O 1
ATOM 1638 N N . ARG A 1 207 ? 21.956 7.355 -20.835 1.00 81.00 207 ARG A N 1
ATOM 1639 C CA . ARG A 1 207 ? 22.043 8.737 -21.355 1.00 81.00 207 ARG A CA 1
ATOM 1640 C C . ARG A 1 207 ? 23.457 9.284 -21.561 1.00 81.00 207 ARG A C 1
ATOM 1642 O O . ARG A 1 207 ? 23.587 10.387 -22.086 1.00 81.00 207 ARG A O 1
ATOM 1649 N N . ARG A 1 208 ? 24.493 8.626 -21.031 1.00 75.06 208 ARG A N 1
ATOM 1650 C CA . ARG A 1 208 ? 25.880 9.111 -21.164 1.00 75.06 208 ARG A CA 1
ATOM 1651 C C . ARG A 1 208 ? 26.537 8.676 -22.473 1.00 75.06 208 ARG A C 1
ATOM 1653 O O . ARG A 1 208 ? 27.598 9.217 -22.775 1.00 75.06 208 ARG A O 1
ATOM 1660 N N . PHE A 1 209 ? 25.931 7.730 -23.182 1.00 59.25 209 PHE A N 1
ATOM 1661 C CA . PHE A 1 209 ? 26.352 7.237 -24.489 1.00 59.25 209 PHE A CA 1
ATOM 1662 C C . PHE A 1 209 ? 25.501 7.900 -25.590 1.00 59.25 209 PHE A C 1
ATOM 1664 O O . PHE A 1 209 ? 26.060 8.188 -26.672 1.00 59.25 209 PHE A O 1
#

Sequence (209 aa):
MAVSDMVVRNLMMLYLVIIAIIKIYGHITCQTYSGLSVLILSTVAVGAMLLGALTWDVSRKGATYVTRGSEDDKVEHEMCRGGICWHGVAVKSSVSELRCLAIADQIGDRRVEKVLEVVFSREKDAYLCDEREYNQRIEELKVRIEHRHGIYKELKKHGIDSVFDECLSELKAAEKVDFEEMGWLIRRSYAASLRAADKQRIVKKLRRF

Mean predicted aligned error: 18.25 Å

Radius of gyration: 29.16 Å; Cα contacts (8 Å, |Δi|>4): 73; chains: 1; bounding box: 81×30×66 Å

Solvent-accessible surface area (backbone atoms only — not comparable to full-atom values): 11928 Å² total; per-residue (Å²): 134,62,66,64,60,56,49,64,74,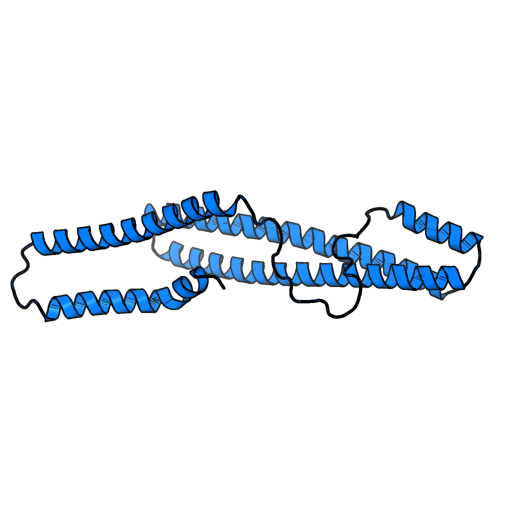38,44,66,58,53,53,52,52,51,54,49,50,55,52,50,53,60,66,74,51,88,62,85,83,54,71,64,59,59,49,53,52,52,52,50,52,52,48,50,52,49,49,54,50,48,54,47,54,48,48,55,49,54,48,50,69,67,46,73,76,75,72,79,89,82,86,88,70,87,72,80,85,82,67,87,78,63,87,83,67,76,74,90,44,75,69,58,52,55,49,52,50,54,51,42,65,72,67,66,47,69,69,56,43,53,53,51,38,55,52,37,50,51,51,23,50,50,23,53,50,52,24,49,52,32,49,52,52,41,54,56,44,50,55,53,42,54,50,51,52,51,51,52,55,57,56,63,71,74,56,96,43,76,70,52,53,53,52,51,50,53,52,51,52,51,47,51,52,49,51,52,51,41,55,52,34,53,54,50,24,51,52,23,48,51,52,22,52,52,31,50,54,50,42,60,54,56,74,74,112

Nearest PDB structures (foldseek):
  6h2d-assembly1_R  TM=8.484E-01  e=2.981E-01  Aeromonas hydrophila subsp. hydrophila AL09-71
  6ixe-assembly1_A  TM=7.462E-01  e=2.050E+00  Homo sapiens
  8i4w-assembly1_B  TM=4.900E-01  e=2.050E+00  Saccharomyces cerevisiae S288C
  8tsc-assembly1_B  TM=4.023E-01  e=3.415E+00  Homo sapiens

Organism: Artemisia annua (NCBI:txid35608)

pLDDT: mean 70.18, std 17.99, range [35.59, 93.81]